Protein AF-A0A6F8SIY6-F1 (afdb_monomer_lite)

Structure (mmCIF, N/CA/C/O backbone):
data_AF-A0A6F8SIY6-F1
#
_entry.id   AF-A0A6F8SIY6-F1
#
loop_
_atom_site.group_PDB
_atom_site.id
_atom_site.type_symbol
_atom_site.label_atom_id
_atom_site.label_alt_id
_atom_site.label_comp_id
_atom_site.label_asym_id
_atom_site.label_entity_id
_atom_site.label_seq_id
_atom_site.pdbx_PDB_ins_code
_atom_site.Cartn_x
_atom_site.Cartn_y
_atom_site.Cartn_z
_atom_site.occupancy
_atom_site.B_iso_or_equiv
_atom_site.auth_seq_id
_atom_site.auth_comp_id
_atom_site.auth_asym_id
_atom_site.auth_atom_id
_atom_site.pdbx_PDB_model_num
ATOM 1 N N . MET A 1 1 ? -30.115 7.030 19.219 1.00 39.34 1 MET A N 1
ATOM 2 C CA . MET A 1 1 ? -29.476 8.357 19.318 1.00 39.34 1 MET A CA 1
ATOM 3 C C . MET A 1 1 ? -28.187 8.113 20.052 1.00 39.34 1 MET A C 1
ATOM 5 O O . MET A 1 1 ? -28.284 7.896 21.242 1.00 39.34 1 MET A O 1
ATOM 9 N N . GLU A 1 2 ? -27.051 8.127 19.375 1.00 36.66 2 GLU A N 1
ATOM 10 C CA . GLU A 1 2 ? -25.740 8.236 20.018 1.00 36.66 2 GLU A CA 1
ATOM 11 C C . GLU A 1 2 ? -24.827 8.832 18.958 1.00 36.66 2 GLU A C 1
ATOM 13 O O . GLU A 1 2 ? -24.700 8.319 17.849 1.00 36.66 2 GLU A O 1
ATOM 18 N N . LYS A 1 3 ? -24.423 10.069 19.230 1.00 41.12 3 LYS A N 1
ATOM 19 C CA . LYS A 1 3 ? -23.770 10.963 18.288 1.00 41.12 3 LYS A CA 1
ATOM 20 C C . LYS A 1 3 ? -22.303 10.962 18.679 1.00 41.12 3 LYS A C 1
ATOM 22 O O . LYS A 1 3 ? -21.963 11.460 19.749 1.00 41.12 3 LYS A O 1
ATOM 27 N N . GLU A 1 4 ? -21.509 10.369 17.801 1.00 46.22 4 GLU A N 1
ATOM 28 C CA . GLU A 1 4 ? -20.054 10.261 17.798 1.00 46.22 4 GLU A CA 1
ATOM 29 C C . GLU A 1 4 ? -19.346 11.393 18.566 1.00 46.22 4 GLU A C 1
ATOM 31 O O . GLU A 1 4 ? -19.353 12.552 18.146 1.00 46.22 4 GLU A O 1
ATOM 36 N N . ARG A 1 5 ? -18.646 11.043 19.651 1.00 58.50 5 ARG A N 1
ATOM 37 C CA . ARG A 1 5 ? -17.395 11.727 20.019 1.00 58.50 5 ARG A CA 1
ATOM 38 C C . ARG A 1 5 ? -16.213 10.898 19.528 1.00 58.50 5 ARG A C 1
ATOM 40 O O . ARG A 1 5 ? -15.385 10.428 20.300 1.00 58.50 5 ARG A O 1
ATOM 47 N N . ALA A 1 6 ? -16.181 10.698 18.218 1.00 59.44 6 ALA A N 1
ATOM 48 C CA . ALA A 1 6 ? -14.935 10.443 17.530 1.00 59.44 6 ALA A CA 1
ATOM 49 C C . ALA A 1 6 ? -14.218 11.791 17.392 1.00 59.44 6 ALA A C 1
ATOM 51 O O . ALA A 1 6 ? -14.772 12.730 16.813 1.00 59.44 6 ALA A O 1
ATOM 52 N N . GLU A 1 7 ? -13.026 11.915 17.968 1.00 62.59 7 GLU A N 1
ATOM 53 C CA . GLU A 1 7 ? -12.183 13.086 17.732 1.00 62.59 7 GLU A CA 1
ATOM 54 C C . GLU A 1 7 ? -11.345 12.806 16.480 1.00 62.59 7 GLU A C 1
ATOM 56 O O . GLU A 1 7 ? -10.768 11.729 16.339 1.00 62.59 7 GLU A O 1
ATOM 61 N N . GLY A 1 8 ? -11.413 13.745 15.529 1.00 66.12 8 GLY A N 1
ATOM 62 C CA . GLY A 1 8 ? -11.147 13.532 14.105 1.00 66.12 8 GLY A CA 1
ATOM 63 C C . GLY A 1 8 ? -9.809 12.886 13.731 1.00 66.12 8 GLY A C 1
ATOM 64 O O . GLY A 1 8 ? -8.865 12.822 14.510 1.00 66.12 8 GLY A O 1
ATOM 65 N N . LEU A 1 9 ? -9.740 12.438 12.477 1.00 78.75 9 LEU A N 1
ATOM 66 C CA . LEU A 1 9 ? -8.550 11.843 11.879 1.00 78.75 9 LEU A CA 1
ATOM 67 C C . LEU A 1 9 ? -7.413 12.871 11.794 1.00 78.75 9 LEU A C 1
ATOM 69 O O . LEU A 1 9 ? -7.561 13.911 11.149 1.00 78.75 9 LEU A O 1
ATOM 73 N N . ALA A 1 10 ? -6.263 12.555 12.383 1.00 77.62 10 ALA A N 1
ATOM 74 C CA . ALA A 1 10 ? -5.019 13.239 12.063 1.00 77.62 10 ALA A CA 1
ATOM 75 C C . ALA A 1 10 ? -4.233 12.372 11.082 1.00 77.62 10 ALA A C 1
ATOM 77 O O . ALA A 1 10 ? -4.036 11.182 11.316 1.00 77.62 10 ALA A O 1
ATOM 78 N N . ALA A 1 11 ? -3.780 12.958 9.977 1.00 77.88 11 ALA A N 1
ATOM 79 C CA . ALA A 1 11 ? -2.997 12.237 8.991 1.00 77.88 11 ALA A CA 1
ATOM 80 C C . ALA A 1 11 ? -1.855 13.081 8.448 1.00 77.88 11 ALA A C 1
ATOM 82 O O . ALA A 1 11 ? -1.947 14.306 8.346 1.00 77.88 11 ALA A O 1
ATOM 83 N N . ARG A 1 12 ? -0.770 12.402 8.090 1.00 78.94 12 ARG A N 1
ATOM 84 C CA . ARG A 1 12 ? 0.400 13.009 7.463 1.00 78.94 12 ARG A CA 1
ATOM 85 C C . ARG A 1 12 ? 0.991 12.052 6.440 1.00 78.94 12 ARG A C 1
ATOM 87 O O . ARG A 1 12 ? 1.033 10.844 6.669 1.00 78.94 12 ARG A O 1
ATOM 94 N N . ALA A 1 13 ? 1.465 12.605 5.334 1.00 72.75 13 ALA A N 1
ATOM 95 C CA . ALA A 1 13 ? 2.260 11.856 4.378 1.00 72.75 13 ALA A CA 1
ATOM 96 C C . ALA A 1 13 ? 3.651 11.590 4.981 1.00 72.75 13 ALA A C 1
ATOM 98 O O . ALA A 1 13 ? 4.325 12.529 5.410 1.00 72.75 13 ALA A O 1
ATOM 99 N N . GLU A 1 14 ? 4.064 10.328 5.035 1.00 60.59 14 GLU A N 1
ATOM 100 C CA . GLU A 1 14 ? 5.414 9.918 5.418 1.00 60.59 14 GLU A CA 1
ATOM 101 C C . GLU A 1 14 ? 6.302 9.747 4.186 1.00 60.59 14 GLU A C 1
ATOM 103 O O . GLU A 1 14 ? 5.838 9.451 3.085 1.00 60.59 14 GLU A O 1
ATOM 108 N N . GLU A 1 15 ? 7.593 10.004 4.377 1.00 50.91 15 GLU A N 1
ATOM 109 C CA . GLU A 1 15 ? 8.590 9.982 3.314 1.00 50.91 15 GLU A CA 1
ATOM 110 C C . GLU A 1 15 ? 8.727 8.570 2.733 1.00 50.91 15 GLU A C 1
ATOM 112 O O . GLU A 1 15 ? 8.803 7.582 3.468 1.00 50.91 15 GLU A O 1
ATOM 117 N N . ALA A 1 16 ? 8.755 8.473 1.404 1.00 50.81 16 ALA A N 1
ATOM 118 C CA . ALA A 1 16 ? 9.180 7.247 0.751 1.00 50.81 16 ALA A CA 1
ATOM 119 C C . ALA A 1 16 ? 10.640 6.986 1.120 1.00 50.81 16 ALA A C 1
ATOM 121 O O . ALA A 1 16 ? 11.436 7.918 1.191 1.00 50.81 16 ALA A O 1
ATOM 122 N N . VAL A 1 17 ? 11.011 5.726 1.323 1.00 45.50 17 VAL A N 1
ATOM 123 C CA . VAL A 1 17 ? 12.413 5.369 1.543 1.00 45.50 17 VAL A CA 1
ATOM 124 C C . VAL A 1 17 ? 13.233 5.804 0.321 1.00 45.50 17 VAL A C 1
ATOM 126 O O . VAL A 1 17 ? 13.118 5.213 -0.754 1.00 45.50 17 VAL A O 1
ATOM 129 N N . GLU A 1 18 ? 14.050 6.844 0.484 1.00 38.12 18 GLU A N 1
ATOM 130 C CA . GLU A 1 18 ? 14.904 7.375 -0.574 1.00 38.12 18 GLU A CA 1
ATOM 131 C C . GLU A 1 18 ? 16.139 6.464 -0.701 1.00 38.12 18 GLU A C 1
ATOM 133 O O . GLU A 1 18 ? 17.078 6.480 0.102 1.00 38.12 18 GLU A O 1
ATOM 138 N N . GLY A 1 19 ? 16.104 5.570 -1.691 1.00 33.09 19 GLY A N 1
ATOM 139 C CA . GLY A 1 19 ? 17.269 4.784 -2.085 1.00 33.09 19 GLY A CA 1
ATOM 140 C C . GLY A 1 19 ? 18.320 5.695 -2.716 1.00 33.09 19 GLY A C 1
ATOM 141 O O . GLY A 1 19 ? 17.991 6.615 -3.464 1.00 33.09 19 GLY A O 1
ATOM 142 N N . ALA A 1 20 ? 19.600 5.443 -2.442 1.00 31.28 20 ALA A N 1
ATOM 143 C CA . ALA A 1 20 ? 20.665 6.175 -3.115 1.00 31.28 20 ALA A CA 1
ATOM 144 C C . ALA A 1 20 ? 20.551 5.963 -4.636 1.00 31.28 20 ALA A C 1
ATOM 146 O O . ALA A 1 20 ? 20.550 4.829 -5.117 1.00 31.28 20 ALA A O 1
ATOM 147 N N . THR A 1 21 ? 20.467 7.056 -5.395 1.00 29.56 21 THR A N 1
ATOM 148 C CA . THR A 1 21 ? 20.439 7.041 -6.861 1.00 29.56 21 THR A CA 1
ATOM 149 C C . THR A 1 21 ? 21.711 6.414 -7.424 1.00 29.56 21 THR A C 1
ATOM 151 O O . THR A 1 21 ? 22.751 7.068 -7.497 1.00 29.56 21 THR A O 1
ATOM 154 N N . ALA A 1 22 ? 21.615 5.184 -7.922 1.00 29.50 22 ALA A N 1
ATOM 155 C CA . ALA A 1 22 ? 22.367 4.797 -9.103 1.00 29.50 22 ALA A CA 1
ATOM 156 C C . ALA A 1 22 ? 21.518 5.231 -10.300 1.00 29.50 22 ALA A C 1
ATOM 158 O O . ALA A 1 22 ? 20.476 4.638 -10.576 1.00 29.50 22 ALA A O 1
ATOM 159 N N . ARG A 1 23 ? 21.917 6.307 -10.991 1.00 26.83 23 ARG A N 1
ATOM 160 C CA . ARG A 1 23 ? 21.364 6.567 -12.325 1.00 26.83 23 ARG A CA 1
ATOM 161 C C . ARG A 1 23 ? 21.642 5.314 -13.150 1.00 26.83 23 ARG A C 1
ATOM 163 O O . ARG A 1 23 ? 22.778 4.842 -13.137 1.00 26.83 23 ARG A O 1
ATOM 170 N N . VAL A 1 24 ? 20.649 4.807 -13.878 1.00 32.88 24 VAL A N 1
ATOM 171 C CA . VAL A 1 24 ? 20.899 3.900 -15.005 1.00 32.88 24 VAL A CA 1
ATOM 172 C C . VAL A 1 24 ? 21.614 4.735 -16.073 1.00 32.88 24 VAL A C 1
ATOM 174 O O . VAL A 1 24 ? 21.025 5.228 -17.024 1.00 32.88 24 VAL A O 1
ATOM 177 N N . ALA A 1 25 ? 22.887 5.021 -15.827 1.00 28.42 25 ALA A N 1
ATOM 178 C CA . ALA A 1 25 ? 23.821 5.547 -16.793 1.00 28.42 25 ALA A CA 1
ATOM 179 C C . ALA A 1 25 ? 24.585 4.334 -17.307 1.00 28.42 25 ALA A C 1
ATOM 181 O O . ALA A 1 25 ? 25.105 3.539 -16.522 1.00 28.42 25 ALA A O 1
ATOM 182 N N . ALA A 1 26 ? 24.611 4.175 -18.625 1.00 30.27 26 ALA A N 1
ATOM 183 C CA . ALA A 1 26 ? 25.416 3.168 -19.285 1.00 30.27 26 ALA A CA 1
ATOM 184 C C . ALA A 1 26 ? 26.905 3.528 -19.136 1.00 30.27 26 ALA A C 1
ATOM 186 O O . ALA A 1 26 ? 27.521 4.044 -20.058 1.00 30.27 26 ALA A O 1
ATOM 187 N N . GLU A 1 27 ? 27.483 3.272 -17.967 1.00 28.09 27 GLU A N 1
ATOM 188 C CA . GLU A 1 27 ? 28.925 3.135 -17.788 1.00 28.09 27 GLU A CA 1
ATOM 189 C C . GLU A 1 27 ? 29.165 1.810 -17.067 1.00 28.09 27 GLU A C 1
ATOM 191 O O . GLU A 1 27 ? 28.888 1.647 -15.879 1.00 28.09 27 GLU A O 1
ATOM 196 N N . GLY A 1 28 ? 29.579 0.816 -17.856 1.00 29.67 28 GLY A N 1
ATOM 197 C CA . GLY A 1 28 ? 29.779 -0.554 -17.412 1.00 29.67 28 GLY A CA 1
ATOM 198 C C . GLY A 1 28 ? 30.864 -0.647 -16.344 1.00 29.67 28 GLY A C 1
ATOM 199 O O . GLY A 1 28 ? 32.011 -0.274 -16.576 1.00 29.67 28 GLY A O 1
ATOM 200 N N . GLY A 1 29 ? 30.499 -1.194 -15.185 1.00 29.97 29 GLY A N 1
ATOM 201 C CA . GLY A 1 29 ? 31.460 -1.840 -14.300 1.00 29.97 29 GLY A CA 1
ATOM 202 C C . GLY A 1 29 ? 31.929 -3.152 -14.929 1.00 29.97 29 GLY A C 1
ATOM 203 O O . GLY A 1 29 ? 31.124 -3.876 -15.521 1.00 29.97 29 GLY A O 1
ATOM 204 N N . ASP A 1 30 ? 33.227 -3.438 -14.813 1.00 38.97 30 ASP A N 1
ATOM 205 C CA . ASP A 1 30 ? 33.867 -4.656 -15.317 1.00 38.97 30 ASP A CA 1
ATOM 206 C C . ASP A 1 30 ? 33.101 -5.909 -14.856 1.00 38.97 30 ASP A C 1
ATOM 208 O O . ASP A 1 30 ? 33.195 -6.327 -13.701 1.00 38.97 30 ASP A O 1
ATOM 212 N N . GLY A 1 31 ? 32.321 -6.505 -15.764 1.00 37.00 31 GLY A N 1
ATOM 213 C CA . GLY A 1 31 ? 31.645 -7.783 -15.525 1.00 37.00 31 GLY A CA 1
ATOM 214 C C . GLY A 1 31 ? 30.295 -7.998 -16.212 1.00 37.00 31 GLY A C 1
ATOM 215 O O . GLY A 1 31 ? 29.885 -9.148 -16.330 1.00 37.00 31 GLY A O 1
ATOM 216 N N . ALA A 1 32 ? 29.614 -6.959 -16.704 1.00 35.50 32 ALA A N 1
ATOM 217 C CA . ALA A 1 32 ? 28.352 -7.126 -17.434 1.00 35.50 32 ALA A CA 1
ATOM 218 C C . ALA A 1 32 ? 28.581 -7.028 -18.950 1.00 35.50 32 ALA A C 1
ATOM 220 O O . ALA A 1 32 ? 29.102 -6.030 -19.447 1.00 35.50 32 ALA A O 1
ATOM 221 N N . ALA A 1 33 ? 28.199 -8.064 -19.697 1.00 34.84 33 ALA A N 1
ATOM 222 C CA . ALA A 1 33 ? 28.190 -8.023 -21.153 1.00 34.84 33 ALA A CA 1
ATOM 223 C C . ALA A 1 33 ? 27.136 -7.006 -21.626 1.00 34.84 33 ALA A C 1
ATOM 225 O O . ALA A 1 33 ? 25.942 -7.281 -21.603 1.00 34.84 33 ALA A O 1
ATOM 226 N N . VAL A 1 34 ? 27.584 -5.820 -22.038 1.00 45.41 34 VAL A N 1
ATOM 227 C CA . VAL A 1 34 ? 26.743 -4.782 -22.646 1.00 45.41 34 VAL A CA 1
ATOM 228 C C . VAL A 1 34 ? 26.911 -4.845 -24.163 1.00 45.41 34 VAL A C 1
ATOM 230 O O . VAL A 1 34 ? 27.962 -4.478 -24.682 1.00 45.41 34 VAL A O 1
ATOM 233 N N . VAL A 1 35 ? 25.882 -5.299 -24.881 1.00 42.97 35 VAL A N 1
ATOM 234 C CA . VAL A 1 35 ? 25.717 -5.172 -26.346 1.00 42.97 35 VAL A CA 1
ATOM 235 C C . VAL A 1 35 ? 24.198 -5.099 -26.597 1.00 42.97 35 VAL A C 1
ATOM 237 O O . VAL A 1 35 ? 23.480 -5.873 -25.980 1.00 42.97 35 VAL A O 1
ATOM 240 N N . SER A 1 36 ? 23.585 -4.227 -27.406 1.00 39.28 36 SER A N 1
ATOM 241 C CA . SER A 1 36 ? 23.998 -3.363 -28.525 1.00 39.28 36 SER A CA 1
ATOM 242 C C . SER A 1 36 ? 23.133 -2.091 -28.564 1.00 39.28 36 SER A C 1
ATOM 244 O O . SER A 1 36 ? 21.925 -2.199 -28.403 1.00 39.28 36 SER A O 1
ATOM 246 N N . ASP A 1 37 ? 23.728 -0.934 -28.871 1.00 45.59 37 ASP A N 1
ATOM 247 C CA . ASP A 1 37 ? 23.052 0.299 -29.330 1.00 45.59 37 ASP A CA 1
ATOM 248 C C . ASP A 1 37 ? 21.821 0.749 -28.490 1.00 45.59 37 ASP A C 1
ATOM 250 O O . ASP A 1 37 ? 20.677 0.498 -28.881 1.00 45.59 37 ASP A O 1
ATOM 254 N N . PRO A 1 38 ? 22.019 1.424 -27.334 1.00 52.28 38 PRO A N 1
ATOM 255 C CA . PRO A 1 38 ? 20.927 1.814 -26.432 1.00 52.28 38 PRO A CA 1
ATOM 256 C C . PRO A 1 38 ? 19.856 2.707 -27.081 1.00 52.28 38 PRO A C 1
ATOM 258 O O . PRO A 1 38 ? 18.739 2.761 -26.578 1.00 52.28 38 PRO A O 1
ATOM 261 N N . GLU A 1 39 ? 20.140 3.341 -28.226 1.00 58.16 39 GLU A N 1
ATOM 262 C CA . GLU A 1 39 ? 19.170 4.157 -28.973 1.00 58.16 39 GLU A CA 1
ATOM 263 C C . GLU A 1 39 ? 18.021 3.350 -29.621 1.00 58.16 39 GLU A C 1
ATOM 265 O O . GLU A 1 39 ? 17.117 3.945 -30.204 1.00 58.16 39 GLU A O 1
ATOM 270 N N . LYS A 1 40 ? 18.027 2.007 -29.551 1.00 74.81 40 LYS A N 1
ATOM 271 C CA . LYS A 1 40 ? 17.009 1.146 -30.197 1.00 74.81 40 LYS A CA 1
ATOM 272 C C . LYS A 1 40 ? 16.379 0.092 -29.290 1.00 74.81 40 LYS A C 1
ATOM 274 O O . LYS A 1 40 ? 15.636 -0.751 -29.786 1.00 74.81 40 LYS A O 1
ATOM 279 N N . CYS A 1 41 ? 16.695 0.081 -28.000 1.00 90.06 41 CYS A N 1
ATOM 280 C CA . CYS A 1 41 ? 16.110 -0.889 -27.078 1.00 90.06 41 CYS A CA 1
ATOM 281 C C . CYS A 1 41 ? 14.771 -0.386 -26.527 1.00 90.06 41 CYS A C 1
ATOM 283 O O . CYS A 1 41 ? 14.601 0.802 -26.271 1.00 90.06 41 CYS A O 1
ATOM 285 N N . ASN A 1 42 ? 13.817 -1.299 -26.363 1.00 94.00 42 ASN A N 1
ATOM 286 C CA . ASN A 1 42 ? 12.488 -0.997 -25.828 1.00 94.00 42 ASN A CA 1
ATOM 287 C C . ASN A 1 42 ? 12.149 -1.833 -24.586 1.00 94.00 42 ASN A C 1
ATOM 289 O O . ASN A 1 42 ? 11.142 -1.568 -23.934 1.00 94.00 42 ASN A O 1
ATOM 293 N N . THR A 1 43 ? 12.992 -2.812 -24.244 1.00 95.88 43 THR A N 1
ATOM 294 C CA . THR A 1 43 ? 12.771 -3.762 -23.155 1.00 95.88 43 THR A CA 1
ATOM 295 C C . THR A 1 43 ? 14.047 -3.949 -22.341 1.00 95.88 43 THR A C 1
ATOM 297 O O . THR A 1 43 ? 15.146 -4.047 -22.891 1.00 95.88 43 THR A O 1
ATOM 300 N N . VAL A 1 44 ? 13.894 -4.018 -21.018 1.00 96.50 44 VAL A N 1
ATOM 301 C CA . VAL A 1 44 ? 14.964 -4.334 -20.066 1.00 96.50 44 VAL A CA 1
ATOM 302 C C . VAL A 1 44 ? 14.580 -5.580 -19.285 1.00 96.50 44 VAL A C 1
ATOM 304 O O . VAL A 1 44 ? 13.494 -5.625 -18.712 1.00 96.50 44 VAL A O 1
ATOM 307 N N . THR A 1 45 ? 15.472 -6.568 -19.233 1.00 96.88 45 THR A N 1
ATOM 308 C CA . THR A 1 45 ? 15.322 -7.780 -18.413 1.00 96.88 45 THR A CA 1
ATOM 309 C C . THR A 1 45 ? 16.355 -7.788 -17.295 1.00 96.88 45 THR A C 1
ATOM 311 O O . THR A 1 45 ? 17.549 -7.658 -17.560 1.00 96.88 45 THR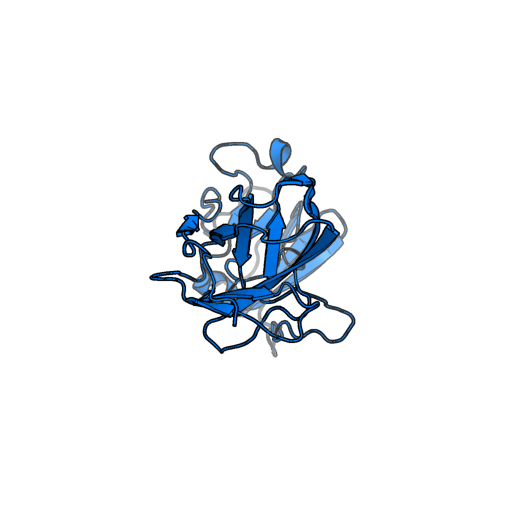 A O 1
ATOM 314 N N . PHE A 1 46 ? 15.910 -7.984 -16.057 1.00 97.38 46 PHE A N 1
ATOM 315 C CA . PHE A 1 46 ? 16.767 -8.170 -14.886 1.00 97.38 46 PHE A CA 1
ATOM 316 C C . PHE A 1 46 ? 16.806 -9.644 -14.504 1.00 97.38 46 PHE A C 1
ATOM 318 O O . PHE A 1 46 ? 15.751 -10.269 -14.406 1.00 97.38 46 PHE A O 1
ATOM 325 N N . VAL A 1 47 ? 18.003 -10.174 -14.251 1.00 97.12 47 VAL A N 1
ATOM 326 C CA . VAL A 1 47 ? 18.214 -11.572 -13.850 1.00 97.1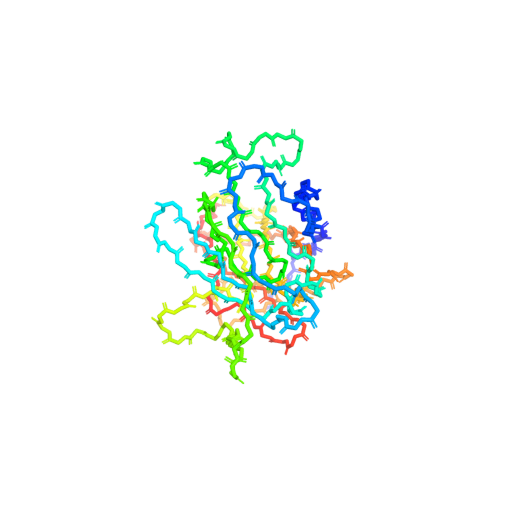2 47 VAL 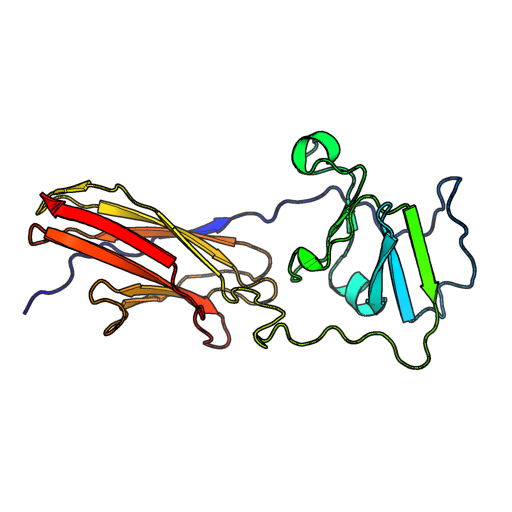A CA 1
ATOM 327 C C . VAL A 1 47 ? 18.834 -11.617 -12.457 1.00 97.12 47 VAL A C 1
ATOM 329 O O . VAL A 1 47 ? 19.953 -11.134 -12.246 1.00 97.12 47 VAL A O 1
ATOM 332 N N . GLY A 1 48 ? 18.101 -12.191 -11.506 1.00 96.56 48 GLY A N 1
ATOM 333 C CA . GLY A 1 48 ? 18.545 -12.429 -10.135 1.00 96.56 48 GLY A CA 1
ATOM 334 C C . GLY A 1 48 ? 19.481 -13.632 -10.022 1.00 96.56 48 GLY A C 1
ATOM 335 O O . GLY A 1 48 ? 19.483 -14.538 -10.857 1.00 96.56 48 GLY A O 1
ATOM 336 N N . ALA A 1 49 ? 20.282 -13.674 -8.957 1.00 95.50 49 ALA A N 1
ATOM 337 C CA . ALA A 1 49 ? 21.173 -14.801 -8.670 1.00 95.50 49 ALA A CA 1
ATOM 338 C C . ALA A 1 49 ? 20.431 -16.129 -8.414 1.00 95.50 49 ALA A C 1
ATOM 340 O O . ALA A 1 49 ? 21.037 -17.196 -8.515 1.00 95.50 49 ALA A O 1
ATOM 341 N N . ASP A 1 50 ? 19.143 -16.062 -8.081 1.00 93.62 50 ASP A N 1
ATOM 342 C CA . ASP A 1 50 ? 18.232 -17.197 -7.917 1.00 93.62 50 ASP A CA 1
ATOM 343 C C . ASP A 1 50 ? 17.625 -17.694 -9.243 1.00 93.62 50 ASP A C 1
ATOM 345 O O . ASP A 1 50 ? 16.889 -18.681 -9.251 1.00 93.62 50 ASP A O 1
ATOM 349 N N . GLY A 1 51 ? 17.954 -17.045 -10.365 1.00 93.12 51 GLY A N 1
ATOM 350 C CA . GLY A 1 51 ? 17.415 -17.349 -11.687 1.00 93.12 51 GLY A CA 1
ATOM 351 C C . GLY A 1 51 ? 16.069 -16.685 -11.981 1.00 93.12 51 GLY A C 1
ATOM 352 O O . GLY A 1 51 ? 15.506 -16.940 -13.043 1.00 93.12 51 GLY A O 1
ATOM 353 N N . MET A 1 52 ? 15.547 -15.840 -11.082 1.00 92.50 52 MET A N 1
ATOM 354 C CA . MET A 1 52 ? 14.368 -15.026 -11.367 1.00 92.50 52 MET A CA 1
ATOM 355 C C . MET A 1 52 ? 14.680 -14.047 -12.502 1.00 92.50 52 MET A C 1
ATOM 357 O O . MET A 1 52 ? 15.648 -13.291 -12.421 1.00 92.50 52 MET A O 1
ATOM 361 N N . GLU A 1 53 ? 13.840 -14.029 -13.535 1.00 95.12 53 GLU A N 1
ATOM 362 C CA . GLU A 1 53 ? 13.899 -13.030 -14.601 1.00 95.12 53 GLU A CA 1
ATOM 363 C C . GLU A 1 53 ? 12.646 -12.156 -14.567 1.00 95.12 53 GLU A C 1
ATOM 365 O O . GLU A 1 53 ? 11.527 -12.662 -14.475 1.00 95.12 53 GLU A O 1
ATOM 370 N N . GLN A 1 54 ? 12.828 -10.841 -14.671 1.00 95.75 54 GLN A N 1
ATOM 371 C CA . GLN A 1 54 ? 11.726 -9.892 -14.792 1.00 95.75 54 GLN A CA 1
ATOM 372 C C . GLN A 1 54 ? 12.027 -8.869 -15.884 1.00 95.75 54 GLN A C 1
ATOM 374 O O . GLN A 1 54 ? 13.063 -8.204 -15.855 1.00 95.75 54 GLN A O 1
ATOM 379 N N . SER A 1 55 ? 11.091 -8.727 -16.824 1.00 95.88 55 SER A N 1
ATOM 380 C CA . SER A 1 55 ? 11.192 -7.796 -17.952 1.00 95.88 55 SER A CA 1
ATOM 381 C C . SER A 1 55 ? 10.234 -6.614 -17.807 1.00 95.88 55 SER A C 1
ATOM 383 O O . SER A 1 55 ? 9.123 -6.785 -17.300 1.00 95.88 55 SER A O 1
ATOM 385 N N . PHE A 1 56 ? 10.643 -5.437 -18.285 1.00 96.31 56 PHE A N 1
ATOM 386 C CA . PHE A 1 56 ? 9.831 -4.214 -18.333 1.00 96.31 56 PHE A CA 1
ATOM 387 C C . PHE A 1 56 ? 10.085 -3.434 -19.627 1.00 96.31 56 PHE A C 1
ATOM 389 O O . PHE A 1 56 ? 11.191 -3.520 -20.170 1.00 96.31 56 PHE A O 1
ATOM 396 N N . PRO A 1 57 ? 9.125 -2.610 -20.088 1.00 95.56 57 PRO A N 1
ATOM 397 C CA . PRO A 1 57 ? 9.416 -1.586 -21.081 1.00 95.56 57 PRO A CA 1
ATOM 398 C C . PRO A 1 57 ? 10.464 -0.609 -20.544 1.00 95.56 57 PRO A C 1
ATOM 400 O O . PRO A 1 57 ? 10.389 -0.193 -19.385 1.00 95.56 57 PRO A O 1
ATOM 403 N N . LEU A 1 58 ? 11.420 -0.213 -21.384 1.00 93.31 58 LEU A N 1
ATOM 404 C CA . LEU A 1 58 ? 12.469 0.725 -20.983 1.00 93.31 58 LEU A CA 1
ATOM 405 C C . LEU A 1 58 ? 11.884 2.084 -20.572 1.00 93.31 58 LEU A C 1
ATOM 407 O O . LEU A 1 58 ? 12.194 2.574 -19.487 1.00 93.31 58 LEU A O 1
ATOM 411 N N . ASP A 1 59 ? 10.996 2.649 -21.392 1.00 92.00 59 ASP A N 1
ATOM 412 C CA . ASP A 1 59 ? 10.388 3.960 -21.127 1.00 92.00 59 ASP A CA 1
ATOM 413 C C . ASP A 1 59 ? 9.620 3.971 -19.801 1.00 92.00 59 ASP A C 1
ATOM 415 O O . ASP A 1 59 ? 9.755 4.901 -19.014 1.00 92.00 59 ASP A O 1
ATOM 419 N N . PHE A 1 60 ? 8.918 2.880 -19.485 1.00 92.38 60 PHE A N 1
ATOM 420 C CA . PHE A 1 60 ? 8.208 2.723 -18.216 1.00 92.38 60 PHE A CA 1
ATOM 421 C C . PHE A 1 60 ? 9.145 2.823 -16.999 1.00 92.38 60 PHE A C 1
ATOM 423 O O . PHE A 1 60 ? 8.805 3.457 -15.997 1.00 92.38 60 PHE A O 1
ATOM 430 N N . LEU A 1 61 ? 10.332 2.207 -17.069 1.00 92.69 61 LEU A N 1
ATOM 431 C CA . LEU A 1 61 ? 11.330 2.286 -15.997 1.00 92.69 61 LEU A CA 1
ATOM 432 C C . LEU A 1 61 ? 11.930 3.689 -15.882 1.00 92.69 61 LEU A C 1
ATOM 434 O O . LEU A 1 61 ? 12.136 4.173 -14.768 1.00 92.69 61 LEU A O 1
ATOM 438 N N . LEU A 1 62 ? 12.206 4.334 -17.019 1.00 89.50 62 LEU A N 1
ATOM 439 C CA . LEU A 1 62 ? 12.775 5.681 -17.066 1.00 89.50 62 LEU A CA 1
ATOM 440 C C . LEU A 1 62 ? 11.797 6.724 -16.515 1.00 89.50 62 LEU A C 1
ATOM 442 O O . LEU A 1 62 ? 12.180 7.519 -15.659 1.00 89.50 62 LEU A O 1
ATOM 446 N N . GLU A 1 63 ? 10.536 6.686 -16.948 1.00 90.06 63 GLU A N 1
ATOM 447 C CA . GLU A 1 63 ? 9.474 7.591 -16.493 1.00 90.06 63 GLU A CA 1
ATOM 448 C C . GLU A 1 63 ? 9.235 7.489 -14.986 1.00 90.06 63 GLU A C 1
ATOM 450 O O . GLU A 1 63 ? 9.024 8.500 -14.316 1.00 90.06 63 GLU A O 1
ATOM 455 N N . ARG A 1 64 ? 9.304 6.272 -14.436 1.00 87.88 64 ARG A N 1
ATOM 456 C CA . ARG A 1 64 ? 9.111 6.026 -13.001 1.00 87.88 64 ARG A CA 1
ATOM 457 C C . ARG A 1 64 ? 10.371 6.238 -12.170 1.00 87.88 64 ARG A C 1
ATOM 459 O O . ARG A 1 64 ? 10.286 6.168 -10.950 1.00 87.88 64 ARG A O 1
ATOM 466 N N . GLY A 1 65 ? 11.524 6.488 -12.790 1.00 89.69 65 GLY A N 1
ATOM 467 C CA . GLY A 1 65 ? 12.788 6.660 -12.075 1.00 89.69 65 GLY A CA 1
ATOM 468 C C . GLY A 1 65 ? 13.241 5.387 -11.358 1.00 89.69 65 GLY A C 1
ATOM 469 O O . GLY A 1 65 ? 13.684 5.450 -10.213 1.00 89.69 65 GLY A O 1
ATOM 470 N N . ALA A 1 66 ? 13.100 4.228 -12.007 1.00 91.50 66 ALA A N 1
ATOM 471 C CA . ALA A 1 66 ? 13.563 2.959 -11.458 1.00 91.50 66 ALA A CA 1
ATOM 472 C C . ALA A 1 66 ? 15.074 2.975 -11.169 1.00 91.50 66 ALA A C 1
ATOM 474 O O . ALA A 1 66 ? 15.866 3.529 -11.936 1.00 91.50 66 ALA A O 1
ATOM 475 N N . ILE A 1 67 ? 15.477 2.314 -10.084 1.00 90.06 67 ILE A N 1
ATOM 476 C CA . ILE A 1 67 ? 16.876 2.218 -9.655 1.00 90.06 67 ILE A CA 1
ATOM 477 C C . ILE A 1 67 ? 17.252 0.776 -9.327 1.00 90.06 67 ILE A C 1
ATOM 479 O O . ILE A 1 67 ? 16.427 -0.005 -8.862 1.00 90.06 67 ILE A O 1
ATOM 483 N N . VAL A 1 68 ? 18.528 0.437 -9.502 1.00 93.00 68 VAL A N 1
ATOM 484 C CA . VAL A 1 68 ? 19.125 -0.734 -8.849 1.00 93.00 68 VAL A CA 1
ATOM 485 C C . VAL A 1 68 ? 19.861 -0.231 -7.616 1.00 93.00 68 VAL A C 1
ATOM 487 O O . VAL A 1 68 ? 20.919 0.390 -7.718 1.00 93.00 68 VAL A O 1
ATOM 490 N N . ALA A 1 69 ? 19.265 -0.446 -6.449 1.00 88.19 69 ALA A N 1
ATOM 491 C CA . ALA A 1 69 ? 19.767 0.056 -5.182 1.00 88.19 69 ALA A CA 1
ATOM 492 C C . ALA A 1 69 ? 20.760 -0.930 -4.554 1.00 88.19 69 ALA A C 1
ATOM 494 O O . ALA A 1 69 ? 20.493 -2.127 -4.469 1.00 88.19 69 ALA A O 1
ATOM 495 N N . ASN A 1 70 ? 21.884 -0.412 -4.057 1.00 86.50 70 ASN A N 1
ATOM 496 C CA . ASN A 1 70 ? 22.802 -1.120 -3.153 1.00 86.50 70 ASN A CA 1
ATOM 497 C C . ASN A 1 70 ? 22.870 -0.472 -1.757 1.00 86.50 70 ASN A C 1
ATOM 499 O O . ASN A 1 70 ? 23.549 -0.972 -0.862 1.00 86.50 70 ASN A O 1
ATOM 503 N N . ARG A 1 71 ? 22.172 0.653 -1.570 1.00 85.69 71 ARG A N 1
ATOM 504 C CA . ARG A 1 71 ? 22.103 1.409 -0.323 1.00 85.69 71 ARG A CA 1
ATOM 505 C C . ARG A 1 71 ? 20.716 1.986 -0.112 1.00 85.69 71 ARG A C 1
ATOM 507 O O . ARG A 1 71 ? 20.058 2.400 -1.065 1.00 85.69 71 ARG A O 1
ATOM 514 N N . VAL A 1 72 ? 20.329 2.080 1.151 1.00 81.75 72 VAL A N 1
ATOM 515 C CA . VAL A 1 72 ? 19.049 2.621 1.601 1.00 81.75 72 VAL A CA 1
ATOM 516 C C . VAL A 1 72 ? 19.280 3.497 2.826 1.00 81.75 72 VAL A C 1
ATOM 518 O O . VAL A 1 72 ? 19.939 3.064 3.766 1.00 81.75 72 VAL A O 1
ATOM 521 N N . ASN A 1 73 ? 18.798 4.744 2.815 1.00 80.06 73 ASN A N 1
ATOM 522 C CA . ASN A 1 73 ? 18.984 5.692 3.927 1.00 80.06 73 ASN A CA 1
ATOM 523 C C . ASN A 1 73 ? 20.453 5.827 4.396 1.00 80.06 73 ASN A C 1
ATOM 525 O O . ASN A 1 73 ? 20.741 5.978 5.580 1.00 80.06 73 ASN A O 1
ATOM 529 N N . GLY A 1 74 ? 21.405 5.734 3.461 1.00 81.38 74 GLY A N 1
ATOM 530 C CA . GLY A 1 74 ? 22.846 5.782 3.741 1.00 81.38 74 GLY A CA 1
ATOM 531 C C . GLY A 1 74 ? 23.473 4.462 4.214 1.00 81.38 74 GLY A C 1
ATOM 532 O O . GLY A 1 74 ? 24.701 4.339 4.177 1.00 81.38 74 GLY A O 1
ATOM 533 N N . GLU A 1 75 ? 22.673 3.460 4.574 1.00 81.31 75 GLU A N 1
ATOM 534 C CA . GLU A 1 75 ? 23.123 2.123 4.970 1.00 81.31 75 GLU A CA 1
ATOM 535 C C . GLU A 1 75 ? 23.264 1.183 3.770 1.00 81.31 75 GLU A C 1
ATOM 537 O O . GLU A 1 75 ? 22.701 1.419 2.701 1.00 81.31 75 GLU A O 1
ATOM 542 N N . ASP A 1 76 ? 24.051 0.121 3.935 1.00 87.12 76 ASP A N 1
ATOM 543 C CA . ASP A 1 76 ? 24.178 -0.938 2.933 1.00 87.12 76 ASP A CA 1
ATOM 544 C C . ASP A 1 76 ? 22.873 -1.749 2.861 1.00 87.12 76 ASP A C 1
ATOM 546 O O . ASP A 1 76 ? 22.299 -2.112 3.889 1.00 87.12 76 ASP A O 1
ATOM 550 N N . ILE A 1 77 ? 22.381 -2.049 1.657 1.00 85.88 77 ILE A N 1
ATOM 551 C CA . ILE A 1 77 ? 21.132 -2.809 1.514 1.00 85.88 77 ILE A CA 1
ATOM 552 C C . ILE A 1 77 ? 21.266 -4.247 2.045 1.00 85.88 77 ILE A C 1
ATOM 554 O O . ILE A 1 77 ? 20.266 -4.847 2.442 1.00 85.88 77 ILE A O 1
ATOM 558 N N . MET A 1 78 ? 22.488 -4.780 2.154 1.00 88.06 78 MET A N 1
ATOM 559 C CA . MET A 1 78 ? 22.755 -6.096 2.732 1.00 88.06 78 MET A CA 1
ATOM 560 C C . MET A 1 78 ? 22.321 -6.183 4.196 1.00 88.06 78 MET A C 1
ATOM 562 O O . MET A 1 78 ? 21.767 -7.203 4.606 1.00 88.06 78 MET A O 1
ATOM 566 N N . SER A 1 79 ? 22.523 -5.130 4.995 1.00 84.88 79 SER A N 1
ATOM 567 C CA . SER A 1 79 ? 22.113 -5.138 6.406 1.00 84.88 79 SER A CA 1
ATOM 568 C C . SER A 1 79 ? 20.606 -4.990 6.597 1.00 84.88 79 SER A C 1
ATOM 570 O O . SER A 1 79 ? 20.095 -5.380 7.644 1.00 84.88 79 SER A O 1
ATOM 572 N N . VAL A 1 80 ? 19.898 -4.452 5.599 1.00 80.31 80 VAL A N 1
ATOM 573 C CA . VAL A 1 80 ? 18.466 -4.127 5.692 1.00 80.31 80 VAL A CA 1
ATOM 574 C C . VAL A 1 80 ? 17.591 -5.185 5.018 1.00 80.31 80 VAL A C 1
ATOM 576 O O . VAL A 1 80 ? 16.640 -5.675 5.619 1.00 80.31 80 VAL A O 1
ATOM 579 N N . MET A 1 81 ? 17.918 -5.559 3.780 1.00 82.62 81 MET A N 1
ATOM 580 C CA . MET A 1 81 ? 17.129 -6.480 2.949 1.00 82.62 81 MET A CA 1
ATOM 581 C C . MET A 1 81 ? 17.777 -7.859 2.780 1.00 82.62 81 MET A C 1
ATOM 583 O O . MET A 1 81 ? 17.149 -8.766 2.230 1.00 82.62 81 MET A O 1
ATOM 587 N N . GLY A 1 82 ? 19.031 -8.027 3.213 1.00 89.25 82 GLY A N 1
ATOM 588 C CA . GLY A 1 82 ? 19.768 -9.280 3.050 1.00 89.25 82 GLY A CA 1
ATOM 589 C C . GLY A 1 82 ? 20.174 -9.588 1.606 1.00 89.25 82 GLY A C 1
ATOM 590 O O . GLY A 1 82 ? 20.360 -10.757 1.283 1.00 89.25 82 GLY A O 1
ATOM 591 N N . ALA A 1 83 ? 20.276 -8.567 0.750 1.00 89.06 83 ALA A N 1
ATOM 592 C CA . ALA A 1 83 ? 20.654 -8.683 -0.658 1.00 89.06 83 ALA A CA 1
ATOM 593 C C . ALA A 1 83 ? 21.858 -7.784 -0.970 1.00 89.06 83 ALA A C 1
ATOM 595 O O . ALA A 1 83 ? 22.106 -6.799 -0.285 1.00 89.06 83 ALA A O 1
ATOM 596 N N . THR A 1 84 ? 22.594 -8.099 -2.027 1.00 90.88 84 THR A N 1
ATOM 597 C CA . THR A 1 84 ? 23.731 -7.298 -2.513 1.00 90.88 84 THR A CA 1
ATOM 598 C C . THR A 1 84 ? 23.291 -6.088 -3.335 1.00 90.88 84 THR A C 1
ATOM 600 O O . THR A 1 84 ? 23.958 -5.054 -3.344 1.00 90.88 84 THR A O 1
ATOM 603 N N . ASN A 1 85 ? 22.168 -6.218 -4.038 1.00 91.12 85 ASN A N 1
ATOM 604 C CA . ASN A 1 85 ? 21.474 -5.148 -4.740 1.00 91.12 85 ASN A CA 1
ATOM 605 C C . ASN A 1 85 ? 20.004 -5.547 -4.967 1.00 91.12 85 ASN A C 1
ATOM 607 O O . ASN A 1 85 ? 19.647 -6.723 -4.832 1.00 91.12 85 ASN A O 1
ATOM 611 N N . GLN A 1 86 ? 19.148 -4.582 -5.298 1.00 93.31 86 GLN A N 1
ATOM 612 C CA . GLN A 1 86 ? 17.746 -4.840 -5.618 1.00 93.31 86 GLN A CA 1
ATOM 613 C C . GLN A 1 86 ? 17.183 -3.796 -6.589 1.00 93.31 86 GLN A C 1
ATOM 615 O O . GLN A 1 86 ? 17.449 -2.604 -6.442 1.00 93.31 86 GLN A O 1
ATOM 620 N N . LEU A 1 87 ? 16.374 -4.231 -7.557 1.00 94.56 87 LEU A N 1
ATOM 621 C CA . LEU A 1 87 ? 15.604 -3.347 -8.435 1.00 94.56 87 LEU A CA 1
ATOM 622 C C . LEU A 1 87 ? 14.450 -2.722 -7.658 1.00 94.56 87 LEU A C 1
ATOM 624 O O . LEU A 1 87 ? 13.607 -3.459 -7.166 1.00 94.56 87 LEU A O 1
ATOM 628 N N . TRP A 1 88 ? 14.351 -1.400 -7.610 1.00 91.38 88 TRP A N 1
ATOM 629 C CA . TRP A 1 88 ? 13.204 -0.677 -7.063 1.00 91.38 88 TRP A CA 1
ATOM 630 C C . TRP A 1 88 ? 12.551 0.156 -8.165 1.00 91.38 88 TRP A C 1
ATOM 632 O O . TRP A 1 88 ? 13.213 0.955 -8.827 1.00 91.38 88 TRP A O 1
ATOM 642 N N . VAL A 1 89 ? 11.242 -0.023 -8.352 1.00 91.06 89 VAL A N 1
ATOM 643 C CA . VAL A 1 89 ? 10.448 0.697 -9.357 1.00 91.06 89 VAL A CA 1
ATOM 644 C C . VAL A 1 89 ? 9.310 1.441 -8.653 1.00 91.06 89 VAL A C 1
ATOM 646 O O . VAL A 1 89 ? 8.377 0.796 -8.168 1.00 91.06 89 VAL A O 1
ATOM 649 N N . PRO A 1 90 ? 9.355 2.781 -8.567 1.00 87.38 90 PRO A N 1
ATOM 650 C CA . PRO A 1 90 ? 8.304 3.561 -7.924 1.00 87.38 90 PRO A CA 1
ATOM 651 C C . PRO A 1 90 ? 6.898 3.266 -8.463 1.00 87.38 90 PRO A C 1
ATOM 653 O O . PRO A 1 90 ? 6.670 3.102 -9.665 1.00 87.38 90 PRO A O 1
ATOM 656 N N . GLY A 1 91 ? 5.940 3.177 -7.540 1.00 85.31 91 GLY A N 1
ATOM 657 C CA . GLY A 1 91 ? 4.545 2.865 -7.842 1.00 85.31 91 GLY A CA 1
ATOM 658 C C . GLY A 1 91 ? 4.288 1.426 -8.305 1.00 85.31 91 GLY A C 1
ATOM 659 O O . GLY A 1 91 ? 3.211 1.159 -8.834 1.00 85.31 91 GLY A O 1
ATOM 660 N N . LEU A 1 92 ? 5.242 0.506 -8.119 1.00 86.31 92 LEU A N 1
ATOM 661 C CA . LEU A 1 92 ? 5.035 -0.932 -8.292 1.00 86.31 92 LEU A CA 1
ATOM 662 C C . LEU A 1 92 ? 5.114 -1.692 -6.959 1.00 86.31 92 LEU A C 1
ATOM 664 O O . LEU A 1 92 ? 5.862 -1.298 -6.062 1.00 86.31 92 LEU A O 1
ATOM 668 N N . PRO A 1 93 ? 4.386 -2.816 -6.825 1.00 85.06 93 PRO A N 1
ATOM 669 C CA . PRO A 1 93 ? 4.537 -3.704 -5.683 1.00 85.06 93 PRO A CA 1
ATOM 670 C C . PRO A 1 93 ? 5.873 -4.458 -5.725 1.00 85.06 93 PRO A C 1
ATOM 672 O O . PRO A 1 93 ? 6.356 -4.860 -6.785 1.00 85.06 93 PRO A O 1
ATOM 675 N N . ALA A 1 94 ? 6.428 -4.738 -4.543 1.00 85.56 94 ALA A N 1
ATOM 676 C CA . ALA A 1 94 ? 7.763 -5.319 -4.380 1.00 85.56 94 ALA A CA 1
ATOM 677 C C . ALA A 1 94 ? 7.951 -6.722 -4.992 1.00 85.56 94 ALA A C 1
ATOM 679 O O . ALA A 1 94 ? 9.082 -7.174 -5.132 1.00 85.56 94 ALA A O 1
ATOM 680 N N . LYS A 1 95 ? 6.881 -7.416 -5.404 1.00 85.44 95 LYS A N 1
ATOM 681 C CA . LYS A 1 95 ? 6.985 -8.699 -6.127 1.00 85.44 95 LYS A CA 1
ATOM 682 C C . LYS A 1 95 ? 7.771 -8.592 -7.442 1.00 85.44 95 LYS A C 1
ATOM 684 O O . LYS A 1 95 ? 8.342 -9.577 -7.889 1.00 85.44 95 LYS A O 1
ATOM 689 N N . TYR A 1 96 ? 7.827 -7.396 -8.027 1.00 89.19 96 TYR A N 1
ATOM 690 C CA . TYR A 1 96 ? 8.589 -7.091 -9.240 1.00 89.19 96 TYR A CA 1
ATOM 691 C C . TYR A 1 96 ? 10.069 -6.780 -8.977 1.00 89.19 96 TYR A C 1
ATOM 693 O O . TYR A 1 96 ? 10.849 -6.617 -9.914 1.00 89.19 96 TYR A O 1
ATOM 701 N N . PHE A 1 97 ? 10.459 -6.626 -7.712 1.00 91.12 97 PHE A N 1
ATOM 702 C CA . PHE A 1 97 ? 11.758 -6.084 -7.331 1.00 91.12 97 PHE A CA 1
ATOM 703 C C . PHE A 1 97 ? 12.787 -7.205 -7.235 1.00 91.12 97 PHE A C 1
ATOM 705 O O . PHE A 1 97 ? 13.019 -7.760 -6.157 1.00 91.12 97 PHE A O 1
ATOM 712 N N . VAL A 1 98 ? 13.398 -7.527 -8.379 1.00 94.69 98 VAL A N 1
ATOM 713 C CA . VAL A 1 98 ? 14.455 -8.542 -8.492 1.00 94.69 98 VAL A CA 1
ATOM 714 C C . VAL A 1 98 ? 15.593 -8.225 -7.522 1.00 94.69 98 VAL A C 1
ATOM 716 O O . VAL A 1 98 ? 16.084 -7.096 -7.473 1.00 94.69 98 VAL A O 1
ATOM 719 N N . ARG A 1 99 ? 16.004 -9.227 -6.741 1.00 94.44 99 ARG A N 1
ATOM 720 C CA . ARG A 1 99 ? 17.109 -9.145 -5.775 1.00 94.44 99 ARG A CA 1
ATOM 721 C C . ARG A 1 99 ? 18.354 -9.826 -6.322 1.00 94.44 99 ARG A C 1
ATOM 723 O O . ARG A 1 99 ? 18.255 -10.727 -7.150 1.00 94.44 99 ARG A O 1
ATOM 730 N N . ASP A 1 100 ? 19.514 -9.403 -5.823 1.00 95.50 100 ASP A N 1
ATOM 731 C CA . ASP A 1 100 ? 20.817 -9.971 -6.179 1.00 95.50 100 ASP A CA 1
ATOM 732 C C . ASP A 1 100 ? 21.011 -10.061 -7.696 1.00 95.50 100 ASP A C 1
ATOM 734 O O . ASP A 1 100 ? 21.376 -11.107 -8.235 1.00 95.50 100 ASP A O 1
ATOM 738 N N . ILE A 1 101 ? 20.730 -8.960 -8.393 1.00 96.00 101 ILE A N 1
ATOM 739 C CA . ILE A 1 101 ? 20.802 -8.872 -9.848 1.00 96.00 101 ILE A CA 1
ATOM 740 C C . ILE A 1 101 ? 22.244 -9.124 -10.277 1.00 96.00 101 ILE A C 1
ATOM 742 O O . ILE A 1 101 ? 23.183 -8.479 -9.798 1.00 96.00 101 ILE A O 1
ATOM 746 N N . ARG A 1 102 ? 22.406 -10.091 -11.180 1.00 95.75 102 ARG A N 1
ATOM 747 C CA . ARG A 1 102 ? 23.688 -10.504 -11.769 1.00 95.75 102 ARG A CA 1
ATOM 748 C C . ARG A 1 102 ? 23.808 -10.091 -13.230 1.00 95.75 102 ARG A C 1
ATOM 750 O O . ARG A 1 102 ? 24.924 -9.974 -13.725 1.00 95.75 102 ARG A O 1
ATOM 757 N N . GLU A 1 103 ? 22.685 -9.871 -13.906 1.00 95.44 103 GLU A N 1
ATOM 758 C CA . GLU A 1 103 ? 22.646 -9.511 -15.319 1.00 95.44 103 GLU A CA 1
ATOM 759 C C . GLU A 1 103 ? 21.487 -8.549 -15.601 1.00 95.44 103 GLU A C 1
ATOM 761 O O . GLU A 1 103 ? 20.396 -8.686 -15.042 1.00 95.44 103 GLU A O 1
ATOM 766 N N . ILE A 1 104 ? 21.735 -7.579 -16.484 1.00 95.94 104 ILE A N 1
ATOM 767 C CA . ILE A 1 104 ? 20.725 -6.673 -17.033 1.00 95.94 104 ILE A CA 1
ATOM 768 C C . ILE A 1 104 ? 20.856 -6.735 -18.553 1.00 95.94 104 ILE A C 1
ATOM 770 O O . ILE A 1 104 ? 21.915 -6.415 -19.093 1.00 95.94 104 ILE A O 1
ATOM 774 N N . ARG A 1 105 ? 19.791 -7.153 -19.238 1.00 94.75 105 ARG A N 1
ATOM 775 C CA . ARG A 1 105 ? 19.749 -7.274 -20.700 1.00 94.75 105 ARG A CA 1
ATOM 776 C C . ARG A 1 105 ? 18.878 -6.172 -21.280 1.00 94.75 105 ARG A C 1
ATOM 778 O O . ARG A 1 105 ? 17.756 -5.977 -20.823 1.00 94.75 105 ARG A O 1
ATOM 785 N N . PHE A 1 106 ? 19.378 -5.503 -22.311 1.00 94.12 106 PHE A N 1
ATOM 786 C CA . PHE A 1 106 ? 18.618 -4.537 -23.100 1.00 94.12 106 PHE A CA 1
ATOM 787 C C . PHE A 1 106 ? 18.307 -5.159 -24.456 1.00 94.12 106 PHE A C 1
ATOM 789 O O . PHE A 1 106 ? 19.224 -5.532 -25.189 1.00 94.12 106 PHE A O 1
ATOM 796 N N . THR A 1 107 ? 17.024 -5.288 -24.782 1.00 94.19 107 THR A N 1
ATOM 797 C CA . THR A 1 107 ? 16.565 -5.907 -26.029 1.00 94.19 107 THR A CA 1
ATOM 798 C C . THR A 1 107 ? 15.582 -5.004 -26.768 1.00 94.19 107 THR A C 1
ATOM 800 O O . THR A 1 107 ? 15.051 -4.024 -26.233 1.00 94.19 107 THR A O 1
ATOM 803 N N . ASN A 1 108 ? 15.393 -5.305 -28.051 1.00 94.50 108 ASN A N 1
ATOM 804 C CA . ASN A 1 108 ? 14.380 -4.681 -28.889 1.00 94.50 108 ASN A CA 1
ATOM 805 C C . ASN A 1 108 ? 13.362 -5.754 -29.276 1.00 94.50 108 ASN A C 1
ATOM 807 O O . ASN A 1 108 ? 13.563 -6.485 -30.246 1.00 94.50 108 ASN A O 1
ATOM 811 N N . GLU A 1 109 ? 12.315 -5.875 -28.470 1.00 93.69 109 GLU A N 1
ATOM 812 C CA . GLU A 1 109 ? 11.248 -6.849 -28.672 1.00 93.69 109 GLU A CA 1
ATOM 813 C C . GLU A 1 109 ? 10.238 -6.324 -29.695 1.00 93.69 109 GLU A C 1
ATOM 815 O O . GLU A 1 109 ? 9.916 -5.136 -29.708 1.00 93.69 109 GLU A O 1
ATOM 820 N N . GLU A 1 110 ? 9.686 -7.200 -30.537 1.00 93.50 110 GLU A N 1
ATOM 821 C CA . GLU A 1 110 ? 8.591 -6.821 -31.447 1.00 93.50 110 GLU A CA 1
ATOM 822 C C . GLU A 1 110 ? 7.360 -6.339 -30.663 1.00 93.50 110 GLU A C 1
ATOM 824 O O . GLU A 1 110 ? 6.673 -5.402 -31.071 1.00 93.50 110 GLU A O 1
ATOM 829 N N . VAL A 1 111 ? 7.121 -6.955 -29.502 1.00 93.06 111 VAL A N 1
ATOM 830 C CA . VAL A 1 111 ? 6.077 -6.581 -28.550 1.00 93.06 111 VAL A CA 1
ATOM 831 C C . VAL A 1 111 ? 6.719 -6.466 -27.163 1.00 93.06 111 VAL A C 1
ATOM 833 O O . VAL A 1 111 ? 7.030 -7.496 -26.563 1.00 93.06 111 VAL A O 1
ATOM 836 N N . PRO A 1 112 ? 6.928 -5.242 -26.642 1.00 92.00 112 PRO A N 1
ATOM 837 C CA . PRO A 1 112 ? 7.425 -5.045 -25.284 1.00 92.00 112 PRO A CA 1
ATOM 838 C C . PRO A 1 112 ? 6.512 -5.692 -24.230 1.00 92.00 112 PRO A C 1
ATOM 840 O O . PRO A 1 112 ? 5.299 -5.800 -24.445 1.00 92.00 112 PRO A O 1
ATOM 843 N N . PRO A 1 113 ? 7.055 -6.085 -23.064 1.00 92.81 113 PRO A N 1
ATOM 844 C CA . PRO A 1 113 ? 6.259 -6.664 -21.989 1.00 92.81 113 PRO A CA 1
ATOM 845 C C . PRO A 1 113 ? 5.224 -5.660 -21.473 1.00 92.81 113 PRO A C 1
ATOM 847 O O . PRO A 1 113 ? 5.526 -4.494 -21.239 1.00 92.81 113 PRO A O 1
ATOM 850 N N . VAL A 1 114 ? 3.996 -6.119 -21.247 1.00 88.00 114 VAL A N 1
ATOM 851 C CA . VAL A 1 114 ? 2.928 -5.283 -20.688 1.00 88.00 114 VAL A CA 1
ATOM 852 C C . VAL A 1 114 ? 2.851 -5.517 -19.187 1.00 88.00 114 VAL A C 1
ATOM 854 O O . VAL A 1 114 ? 2.650 -6.645 -18.740 1.00 88.00 114 VAL A O 1
ATOM 857 N N . ILE A 1 115 ? 2.974 -4.445 -18.404 1.00 84.69 115 ILE A N 1
ATOM 858 C CA . ILE A 1 115 ? 2.707 -4.496 -16.966 1.00 84.69 115 ILE A CA 1
ATOM 859 C C . ILE A 1 115 ? 1.195 -4.392 -16.779 1.00 84.69 115 ILE A C 1
ATOM 861 O O . ILE A 1 115 ? 0.597 -3.348 -17.040 1.00 84.69 115 ILE A O 1
ATOM 865 N N . GLY A 1 116 ? 0.574 -5.514 -16.413 1.00 74.81 116 GLY A N 1
ATOM 866 C CA . GLY A 1 116 ? -0.874 -5.605 -16.257 1.00 74.81 116 GLY A CA 1
ATOM 867 C C . GLY A 1 116 ? -1.409 -4.698 -15.143 1.00 74.81 116 GLY A C 1
ATOM 868 O O . GLY A 1 116 ? -0.667 -4.346 -14.220 1.00 74.81 116 GLY A O 1
ATOM 869 N N . PRO A 1 117 ? -2.703 -4.329 -15.193 1.00 66.31 117 PRO A N 1
ATOM 870 C CA . PRO A 1 117 ? -3.348 -3.687 -14.060 1.00 66.31 117 PRO A CA 1
ATOM 871 C C . PRO A 1 117 ? -3.338 -4.692 -12.903 1.00 66.31 117 PRO A C 1
ATOM 873 O O . PRO A 1 117 ? -3.694 -5.851 -13.102 1.00 66.31 117 PRO A O 1
ATOM 876 N N . PHE A 1 118 ? -2.891 -4.276 -11.718 1.00 67.94 118 PHE A N 1
ATOM 877 C CA . PHE A 1 118 ? -2.740 -5.122 -10.521 1.00 67.94 118 PHE A CA 1
ATOM 878 C C . PHE A 1 118 ? -4.101 -5.496 -9.913 1.00 67.94 118 PHE A C 1
ATOM 880 O O . PHE A 1 118 ? -4.394 -5.171 -8.765 1.00 67.94 118 PHE A O 1
ATOM 887 N N . VAL A 1 119 ? -4.955 -6.105 -10.729 1.00 65.00 119 VAL A N 1
ATOM 888 C CA . VAL A 1 119 ? -6.285 -6.581 -10.377 1.00 65.00 119 VAL A CA 1
ATOM 889 C C . VAL A 1 119 ? -6.124 -7.889 -9.622 1.00 65.00 119 VAL A C 1
ATOM 891 O O . VAL A 1 119 ? -5.355 -8.755 -10.031 1.00 65.00 119 VAL A O 1
ATOM 894 N N . ASP A 1 120 ? -6.867 -8.027 -8.530 1.00 65.50 120 ASP A N 1
ATOM 895 C CA . ASP A 1 120 ? -6.979 -9.296 -7.828 1.00 65.50 120 ASP A CA 1
ATOM 896 C C . ASP A 1 120 ? -7.694 -10.325 -8.720 1.00 65.50 120 ASP A C 1
ATOM 898 O O . ASP A 1 120 ? -8.906 -10.260 -8.932 1.00 65.50 120 ASP A O 1
ATOM 902 N N . ASP A 1 121 ? -6.925 -11.257 -9.276 1.00 63.47 121 ASP A N 1
ATOM 903 C CA . ASP A 1 121 ? -7.398 -12.388 -10.074 1.00 63.47 121 ASP A CA 1
ATOM 904 C C . ASP A 1 121 ? -7.412 -13.707 -9.274 1.00 63.47 121 ASP A C 1
ATOM 906 O O . ASP A 1 121 ? -7.575 -14.787 -9.845 1.00 63.47 121 ASP A O 1
ATOM 910 N N . GLY A 1 122 ? -7.233 -13.634 -7.947 1.00 63.00 122 GLY A N 1
ATOM 911 C CA . GLY A 1 122 ? -7.116 -14.793 -7.061 1.00 63.00 122 GLY A CA 1
ATOM 912 C C . GLY A 1 122 ? -5.745 -15.482 -7.082 1.00 63.00 122 GLY A C 1
ATOM 913 O O . GLY A 1 122 ? -5.531 -16.428 -6.319 1.00 63.00 122 GLY A O 1
ATOM 914 N N . HIS A 1 123 ?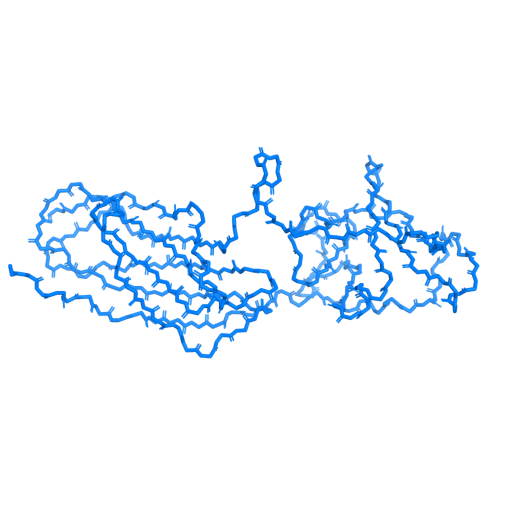 -4.809 -15.014 -7.910 1.00 59.53 123 HIS A N 1
ATOM 915 C CA . HIS A 1 123 ? -3.436 -15.514 -7.992 1.00 59.53 123 HIS A CA 1
ATOM 916 C C . HIS A 1 123 ? -2.403 -14.440 -7.649 1.00 59.53 123 HIS A C 1
ATOM 918 O O . HIS A 1 123 ? -1.351 -14.764 -7.098 1.00 59.53 123 HIS A O 1
ATOM 924 N N . ASP A 1 124 ? -2.723 -13.177 -7.924 1.00 63.00 124 ASP A N 1
ATOM 925 C CA . ASP A 1 124 ? -1.809 -12.047 -7.811 1.00 63.00 124 ASP A CA 1
ATOM 926 C C . ASP A 1 124 ? -2.298 -10.978 -6.815 1.00 63.00 124 ASP A C 1
ATOM 928 O O . ASP A 1 124 ? -2.239 -9.766 -7.062 1.00 63.00 124 ASP A O 1
ATOM 932 N N . TYR A 1 125 ? -2.785 -11.449 -5.657 1.00 64.50 125 TYR A N 1
ATOM 933 C CA . TYR A 1 125 ? -3.378 -10.613 -4.612 1.00 64.50 125 TYR A CA 1
ATOM 934 C C . TYR A 1 125 ? -2.411 -9.515 -4.159 1.00 64.50 125 TYR A C 1
ATOM 936 O O . TYR A 1 125 ? -1.452 -9.738 -3.415 1.00 64.50 125 TYR A O 1
ATOM 944 N N . THR A 1 126 ? -2.697 -8.293 -4.590 1.00 68.75 126 THR A N 1
ATOM 945 C CA . THR A 1 126 ? -2.028 -7.087 -4.122 1.00 68.75 126 THR A CA 1
ATOM 946 C C . THR A 1 126 ? -3.100 -6.294 -3.386 1.00 68.75 126 THR A C 1
ATOM 948 O O . THR A 1 126 ? -4.039 -5.827 -4.017 1.00 68.75 126 THR A O 1
ATOM 951 N N . ASN A 1 127 ? -3.014 -6.190 -2.053 1.00 75.25 127 ASN A N 1
ATOM 952 C CA . ASN A 1 127 ? -4.007 -5.466 -1.247 1.00 75.25 127 ASN A CA 1
ATOM 953 C C . ASN A 1 127 ? -3.997 -3.977 -1.636 1.00 75.25 127 ASN A C 1
ATOM 955 O O . ASN A 1 127 ? -3.174 -3.227 -1.116 1.00 75.25 127 ASN A O 1
ATOM 959 N N . ARG A 1 128 ? -4.830 -3.570 -2.598 1.00 85.75 128 ARG A N 1
ATOM 960 C CA . ARG A 1 128 ? -4.814 -2.243 -3.225 1.00 85.75 128 ARG A CA 1
ATOM 961 C C . ARG A 1 128 ? -6.210 -1.609 -3.184 1.00 85.75 128 ARG A C 1
ATOM 963 O O . ARG A 1 128 ? -7.125 -2.204 -3.744 1.00 85.75 128 ARG A O 1
ATOM 970 N N . PRO A 1 129 ? -6.387 -0.437 -2.553 1.00 92.00 129 PRO A N 1
ATOM 971 C CA . PRO A 1 129 ? -5.434 0.220 -1.658 1.00 92.00 129 PRO A CA 1
ATOM 972 C C . PRO A 1 129 ? -5.202 -0.590 -0.367 1.00 92.00 129 PRO A C 1
ATOM 974 O O . PRO A 1 129 ? -6.106 -1.255 0.141 1.00 92.00 129 PRO A O 1
ATOM 977 N N . ASN A 1 130 ? -3.992 -0.524 0.192 1.00 90.75 130 ASN A N 1
ATOM 978 C CA . ASN A 1 130 ? -3.632 -1.185 1.448 1.00 90.75 130 ASN A CA 1
ATOM 979 C C . ASN A 1 130 ? -3.926 -0.276 2.646 1.00 90.75 130 ASN A C 1
ATOM 981 O O . ASN A 1 130 ? -3.823 0.953 2.556 1.00 90.75 130 ASN A O 1
ATOM 985 N N . VAL A 1 131 ? -4.228 -0.887 3.787 1.00 94.44 131 VAL A N 1
ATOM 986 C CA . VAL A 1 131 ? -4.265 -0.233 5.088 1.00 94.44 131 VAL A CA 1
ATOM 987 C C . VAL A 1 131 ? -3.821 -1.202 6.186 1.00 94.44 131 VAL A C 1
ATOM 989 O O . VAL A 1 131 ? -4.088 -2.402 6.129 1.00 94.44 131 VAL A O 1
ATOM 992 N N . ALA A 1 132 ? -3.195 -0.666 7.225 1.00 94.19 132 ALA A N 1
ATOM 993 C CA . ALA A 1 132 ? -2.964 -1.347 8.489 1.00 94.19 132 ALA A CA 1
ATOM 994 C C . ALA A 1 132 ? -3.533 -0.509 9.630 1.00 94.19 132 ALA A C 1
ATOM 996 O O . ALA A 1 132 ? -3.512 0.715 9.551 1.00 94.19 132 ALA A O 1
ATOM 997 N N . ALA A 1 133 ? -3.989 -1.167 10.693 1.00 94.00 133 ALA A N 1
ATOM 998 C CA . ALA A 1 133 ? -4.498 -0.534 11.903 1.00 94.00 133 ALA A CA 1
ATOM 999 C C . ALA A 1 133 ? -3.924 -1.233 13.139 1.00 94.00 133 ALA A C 1
ATOM 1001 O O . ALA A 1 133 ? -3.747 -2.452 13.144 1.00 94.00 133 ALA A O 1
ATOM 1002 N N . LYS A 1 134 ? -3.654 -0.461 14.188 1.00 94.25 134 LYS A N 1
ATOM 1003 C CA . LYS A 1 134 ? -3.261 -0.936 15.515 1.00 94.25 134 LYS A CA 1
ATOM 1004 C C . LYS A 1 134 ? -3.887 -0.055 16.592 1.00 94.25 134 LYS A C 1
ATOM 1006 O O . LYS A 1 134 ? -4.054 1.147 16.394 1.00 94.25 134 LYS A O 1
ATOM 1011 N N . ALA A 1 135 ? -4.168 -0.654 17.738 1.00 95.88 135 ALA A N 1
ATOM 1012 C CA . ALA A 1 135 ? -4.526 0.029 18.974 1.00 95.88 135 ALA A CA 1
ATOM 1013 C C . ALA A 1 135 ? -4.158 -0.863 20.168 1.00 95.88 135 ALA A C 1
ATOM 1015 O O . ALA A 1 135 ? -3.665 -1.982 19.995 1.00 95.88 135 ALA A O 1
ATOM 1016 N N . GLU A 1 136 ? -4.429 -0.387 21.379 1.00 96.62 136 GLU A N 1
ATOM 1017 C CA . GLU A 1 136 ? -4.406 -1.231 22.572 1.00 96.62 136 GLU A CA 1
ATOM 1018 C C . GLU A 1 136 ? -5.462 -2.347 22.485 1.00 96.62 136 GLU A C 1
ATOM 1020 O O . GLU A 1 136 ? -6.498 -2.211 21.828 1.00 96.62 136 GLU A O 1
ATOM 1025 N N . TYR A 1 137 ? -5.204 -3.475 23.150 1.00 97.69 137 TYR A N 1
ATOM 1026 C CA . TYR A 1 137 ? -6.134 -4.615 23.186 1.00 97.69 137 TYR A CA 1
ATOM 1027 C C . TYR A 1 137 ? -7.200 -4.496 24.281 1.00 97.69 137 TYR A C 1
ATOM 1029 O O . TYR A 1 137 ? -8.137 -5.295 24.307 1.00 97.69 137 TYR A O 1
ATOM 1037 N N . VAL A 1 138 ? -7.058 -3.520 25.183 1.00 97.81 138 VAL A N 1
ATOM 1038 C CA . VAL A 1 138 ? -7.999 -3.260 26.275 1.00 97.81 138 VAL A CA 1
ATOM 1039 C C . VAL A 1 138 ? -8.272 -1.761 26.376 1.00 97.81 138 VAL A C 1
ATOM 1041 O O . VAL A 1 138 ? -7.348 -0.972 26.554 1.00 97.81 138 VAL A O 1
ATOM 1044 N N . GLY A 1 139 ? -9.543 -1.387 26.284 1.00 96.38 139 GLY A N 1
ATOM 1045 C CA . GLY A 1 139 ? -10.071 -0.049 26.529 1.00 96.38 139 GLY A CA 1
ATOM 1046 C C . GLY A 1 139 ? -10.861 0.050 27.827 1.00 96.38 139 GLY A C 1
ATOM 1047 O O . GLY A 1 139 ? -11.080 -0.944 28.522 1.00 96.38 139 GLY A O 1
ATOM 1048 N N . ARG A 1 140 ? -11.330 1.259 28.140 1.00 97.75 140 ARG A N 1
ATOM 1049 C CA . ARG A 1 140 ? -12.206 1.539 29.285 1.00 97.75 140 ARG A CA 1
ATOM 1050 C C . ARG A 1 140 ? -13.356 2.432 28.861 1.00 97.75 140 ARG A C 1
ATOM 1052 O O . ARG A 1 140 ? -13.137 3.395 28.130 1.00 97.75 140 ARG A O 1
ATOM 1059 N N . VAL A 1 141 ? -14.562 2.135 29.340 1.00 97.12 141 VAL A N 1
ATOM 1060 C CA . VAL A 1 141 ? -15.741 2.972 29.071 1.00 97.12 141 VAL A CA 1
ATOM 1061 C C . VAL A 1 141 ? -15.471 4.423 29.476 1.00 97.12 141 VAL A C 1
ATOM 1063 O O . VAL A 1 141 ? -15.067 4.701 30.605 1.00 97.12 141 VAL A O 1
ATOM 1066 N N . GLY A 1 142 ? -15.724 5.353 28.554 1.00 96.06 142 GLY A N 1
ATOM 1067 C CA . GLY A 1 142 ? -15.541 6.789 28.768 1.00 96.06 142 GLY A CA 1
ATOM 1068 C C . GLY A 1 142 ? -14.099 7.298 28.657 1.00 96.06 142 GLY A C 1
ATOM 1069 O O . GLY A 1 142 ? -13.894 8.505 28.787 1.00 96.06 142 GLY A O 1
ATOM 1070 N N . GLU A 1 143 ? -13.114 6.434 28.389 1.00 95.62 143 GLU A N 1
ATOM 1071 C CA . GLU A 1 143 ? -11.721 6.831 28.146 1.00 95.62 143 GLU A CA 1
ATOM 1072 C C . GLU A 1 143 ? -11.374 6.734 26.648 1.00 95.62 143 GLU A C 1
ATOM 1074 O O . GLU A 1 143 ? -11.624 5.693 26.036 1.00 95.62 143 GLU A O 1
ATOM 1079 N N . PRO A 1 144 ? -10.791 7.780 26.029 1.00 94.44 144 PRO A N 1
ATOM 1080 C CA . PRO A 1 144 ? -10.407 7.730 24.621 1.00 94.44 144 PRO A CA 1
ATOM 1081 C C . PRO A 1 144 ? -9.383 6.629 24.329 1.00 94.44 144 PRO A C 1
ATOM 1083 O O . PRO A 1 144 ? -8.343 6.539 24.981 1.00 94.44 144 PRO A O 1
ATOM 1086 N N . MET A 1 145 ? -9.653 5.837 23.294 1.00 94.12 145 MET A N 1
ATOM 1087 C CA . MET A 1 145 ? -8.717 4.884 22.706 1.00 94.12 145 MET A CA 1
ATOM 1088 C C . MET A 1 145 ? -8.171 5.436 21.393 1.00 94.12 145 MET A C 1
ATOM 1090 O O . MET A 1 145 ? -8.941 5.829 20.513 1.00 94.12 145 MET A O 1
ATOM 1094 N N . GLU A 1 146 ? -6.848 5.430 21.243 1.00 94.44 146 GLU A N 1
ATOM 1095 C CA . GLU A 1 146 ? -6.189 5.815 19.997 1.00 94.44 146 GLU A CA 1
ATOM 1096 C C . GLU A 1 146 ? -5.961 4.593 19.102 1.00 94.44 146 GLU A C 1
ATOM 1098 O O . GLU A 1 146 ? -5.323 3.610 19.484 1.00 94.44 146 GLU A O 1
ATOM 1103 N N . PHE A 1 147 ? -6.457 4.696 17.877 1.00 94.88 147 PHE A N 1
ATOM 1104 C CA . PHE A 1 147 ? -6.131 3.830 16.761 1.00 94.88 147 PHE A CA 1
ATOM 1105 C C . PHE A 1 147 ? -5.126 4.553 15.879 1.00 94.88 147 PHE A C 1
ATOM 1107 O O . PHE A 1 147 ? -5.250 5.749 15.627 1.00 94.88 147 PHE A O 1
ATOM 1114 N N . SER A 1 148 ? -4.139 3.831 15.372 1.00 94.56 148 SER A N 1
ATOM 1115 C CA . SER A 1 148 ? -3.169 4.371 14.425 1.00 94.56 148 SER A CA 1
ATOM 1116 C C . SER A 1 148 ? -2.849 3.359 13.345 1.00 94.56 148 SER A C 1
ATOM 1118 O O . SER A 1 148 ? -3.096 2.162 13.497 1.00 94.56 148 SER A O 1
ATOM 1120 N N . GLY A 1 149 ? -2.283 3.825 12.244 1.00 94.12 149 GLY A N 1
ATOM 1121 C CA . GLY A 1 149 ? -1.999 2.947 11.130 1.00 94.12 149 GLY A CA 1
ATOM 1122 C C . GLY A 1 149 ? -1.342 3.645 9.961 1.00 94.12 149 GLY A C 1
ATOM 1123 O O . GLY A 1 149 ? -0.939 4.804 10.049 1.00 94.12 149 GLY A O 1
ATOM 1124 N N . TRP A 1 150 ? -1.235 2.906 8.863 1.00 94.75 150 TRP A N 1
ATOM 1125 C CA . TRP A 1 150 ? -0.743 3.428 7.596 1.00 94.75 150 TRP A CA 1
ATOM 1126 C C . TRP A 1 150 ? -1.628 2.972 6.437 1.00 94.75 150 TRP A C 1
ATOM 1128 O O . TRP A 1 150 ? -2.350 1.985 6.564 1.00 94.75 150 TRP A O 1
ATOM 1138 N N . ALA A 1 151 ? -1.590 3.697 5.322 1.00 93.94 151 ALA A N 1
ATOM 1139 C CA . ALA A 1 151 ? -2.286 3.363 4.084 1.00 93.94 151 ALA A CA 1
ATOM 1140 C C . ALA A 1 151 ? -1.448 3.741 2.854 1.00 93.94 151 ALA A C 1
ATOM 1142 O O . ALA A 1 151 ? -0.736 4.748 2.871 1.00 93.94 151 ALA A O 1
ATOM 1143 N N . HIS A 1 152 ? -1.538 2.945 1.783 1.00 91.81 152 HIS A N 1
ATOM 1144 C CA . HIS A 1 152 ? -0.825 3.191 0.522 1.00 91.81 152 HIS A CA 1
ATOM 1145 C C . HIS A 1 152 ? -1.468 2.446 -0.650 1.00 91.81 152 HIS A C 1
ATOM 1147 O O . HIS A 1 152 ? -2.034 1.372 -0.459 1.00 91.81 152 HIS A O 1
ATOM 1153 N N . ASP A 1 153 ? -1.362 2.990 -1.861 1.00 91.06 153 ASP A N 1
ATOM 1154 C CA . ASP A 1 153 ? -1.844 2.343 -3.089 1.00 91.06 153 ASP A CA 1
ATOM 1155 C C . ASP A 1 153 ? -0.847 2.468 -4.244 1.00 91.06 153 ASP A C 1
ATOM 1157 O O . ASP A 1 153 ? -1.229 2.651 -5.396 1.00 91.06 153 ASP A O 1
ATOM 1161 N N . PHE A 1 154 ? 0.446 2.365 -3.934 1.00 87.69 154 PHE A N 1
ATOM 1162 C CA . PHE A 1 154 ? 1.539 2.345 -4.908 1.00 87.69 154 PHE A CA 1
ATOM 1163 C C . PHE A 1 154 ? 1.576 3.565 -5.838 1.00 87.69 154 PHE A C 1
ATOM 1165 O O . PHE A 1 154 ? 2.307 4.507 -5.561 1.00 87.69 154 PHE A O 1
ATOM 1172 N N . ASP A 1 155 ? 0.847 3.530 -6.949 1.00 87.19 155 ASP A N 1
ATOM 1173 C CA . ASP A 1 155 ? 0.767 4.585 -7.958 1.00 87.19 155 ASP A CA 1
ATOM 1174 C C . ASP A 1 155 ? -0.504 5.444 -7.883 1.00 87.19 155 ASP A C 1
ATOM 1176 O O . ASP A 1 155 ? -0.654 6.354 -8.695 1.00 87.19 155 ASP A O 1
ATOM 1180 N N . LYS A 1 156 ? -1.375 5.218 -6.893 1.00 91.31 156 LYS A N 1
ATOM 1181 C CA . LYS A 1 156 ? -2.546 6.064 -6.625 1.00 91.31 156 LYS A CA 1
ATOM 1182 C C . LYS A 1 156 ? -2.484 6.702 -5.243 1.00 91.31 156 LYS A C 1
ATOM 1184 O O . LYS A 1 156 ? -1.967 6.127 -4.282 1.00 91.31 156 LYS A O 1
ATOM 1189 N N . ARG A 1 157 ? -3.048 7.903 -5.128 1.00 94.06 157 ARG A N 1
ATOM 1190 C CA . ARG A 1 157 ? -3.168 8.612 -3.847 1.00 94.06 157 ARG A CA 1
ATOM 1191 C C . ARG A 1 157 ? -4.250 7.989 -2.974 1.00 94.06 157 ARG A C 1
ATOM 1193 O O . ARG A 1 157 ? -5.325 7.670 -3.470 1.00 94.06 157 ARG A O 1
ATOM 1200 N N . ILE A 1 158 ? -4.009 7.911 -1.664 1.00 95.50 158 ILE A N 1
ATOM 1201 C CA . ILE A 1 158 ? -5.058 7.624 -0.674 1.00 95.50 158 ILE A CA 1
ATOM 1202 C C . ILE A 1 158 ? -5.741 8.933 -0.287 1.00 95.50 158 ILE A C 1
ATOM 1204 O O . ILE A 1 158 ? -5.076 9.856 0.181 1.00 95.50 158 ILE A O 1
ATOM 1208 N N . ILE A 1 159 ? -7.060 9.008 -0.450 1.00 96.00 159 ILE A N 1
ATOM 1209 C CA . ILE A 1 159 ? -7.852 10.225 -0.205 1.00 96.00 159 ILE A CA 1
ATOM 1210 C C . ILE A 1 159 ? -8.735 10.134 1.040 1.00 96.00 159 ILE A C 1
ATOM 1212 O O . ILE A 1 159 ? -9.249 11.151 1.489 1.00 96.00 159 ILE A O 1
ATOM 1216 N N . ALA A 1 160 ? -8.935 8.940 1.599 1.00 96.69 160 ALA A N 1
ATOM 1217 C CA . ALA A 1 160 ? -9.656 8.771 2.855 1.00 96.69 160 ALA A CA 1
ATOM 1218 C C . ALA A 1 160 ? -9.278 7.487 3.585 1.00 96.69 160 ALA A C 1
ATOM 1220 O O . ALA A 1 160 ? -8.779 6.525 2.992 1.00 96.69 160 ALA A O 1
ATOM 1221 N N . VAL A 1 161 ? -9.599 7.479 4.876 1.00 97.12 161 VAL A N 1
ATOM 1222 C CA . VAL A 1 161 ? -9.658 6.280 5.712 1.00 97.12 161 VAL A CA 1
ATOM 1223 C C . VAL A 1 161 ? -11.075 6.157 6.259 1.00 97.12 161 VAL A C 1
ATOM 1225 O O . VAL A 1 161 ? -11.680 7.143 6.684 1.00 97.12 161 VAL A O 1
ATOM 1228 N N . GLU A 1 162 ? -11.622 4.950 6.220 1.00 96.81 162 GLU A N 1
ATOM 1229 C CA . GLU A 1 162 ? -12.972 4.653 6.681 1.00 96.81 162 GLU A CA 1
ATOM 1230 C C . GLU A 1 162 ? -12.928 3.622 7.806 1.00 96.81 162 GLU A C 1
ATOM 1232 O O . GLU A 1 162 ? -12.183 2.641 7.734 1.00 96.81 162 GLU A O 1
ATOM 1237 N N . PHE A 1 163 ? -13.748 3.843 8.830 1.00 95.50 163 PHE A N 1
ATOM 1238 C CA . PHE A 1 163 ? -13.788 3.043 10.053 1.00 95.50 163 PHE A CA 1
ATOM 1239 C C . PHE A 1 163 ? -15.169 2.429 10.248 1.00 95.50 163 PHE A C 1
ATOM 1241 O O . PHE A 1 163 ? -16.182 3.059 9.947 1.00 95.50 163 PHE A O 1
ATOM 1248 N N . SER A 1 164 ? -15.211 1.216 10.788 1.00 94.75 164 SER A N 1
ATOM 1249 C CA . SER A 1 164 ? -16.446 0.521 11.140 1.00 94.75 164 SER A CA 1
ATOM 1250 C C . SER A 1 164 ? -16.285 -0.232 12.458 1.00 94.75 164 SER A C 1
ATOM 1252 O O . SER A 1 164 ? -15.280 -0.908 12.683 1.00 94.75 164 SER A O 1
ATOM 1254 N N . LEU A 1 165 ? -17.304 -0.134 13.313 1.00 90.38 165 LEU A N 1
ATOM 1255 C CA . LEU A 1 165 ? -17.413 -0.839 14.598 1.00 90.38 165 LEU A CA 1
ATOM 1256 C C . LEU A 1 165 ? -18.568 -1.853 14.626 1.00 90.38 165 LEU A C 1
ATOM 1258 O O . LEU A 1 165 ? -18.804 -2.501 15.642 1.00 90.38 165 LEU A O 1
ATOM 1262 N N . ASP A 1 166 ? -19.276 -2.013 13.510 1.00 89.50 166 ASP A N 1
ATOM 1263 C CA . ASP A 1 166 ? -20.434 -2.895 13.342 1.00 89.50 166 ASP A CA 1
ATOM 1264 C C . ASP A 1 166 ? -20.163 -3.976 12.289 1.00 89.50 166 ASP A C 1
ATOM 1266 O O . ASP A 1 166 ? -21.014 -4.346 11.484 1.00 89.50 166 ASP A O 1
ATOM 1270 N N . ASN A 1 167 ? -18.932 -4.494 12.292 1.00 89.06 167 ASN A N 1
ATOM 1271 C CA . ASN A 1 167 ? -18.491 -5.555 11.389 1.00 89.06 167 ASN A CA 1
ATOM 1272 C C . ASN A 1 167 ? -18.561 -5.178 9.888 1.00 89.06 167 ASN A C 1
ATOM 1274 O O . ASN A 1 167 ? -18.482 -6.056 9.025 1.00 89.06 167 ASN A O 1
ATOM 1278 N N . GLY A 1 168 ? -18.582 -3.886 9.558 1.00 92.38 168 GLY A N 1
ATOM 1279 C CA . GLY A 1 168 ? -18.567 -3.371 8.188 1.00 92.38 168 GLY A CA 1
ATOM 1280 C C 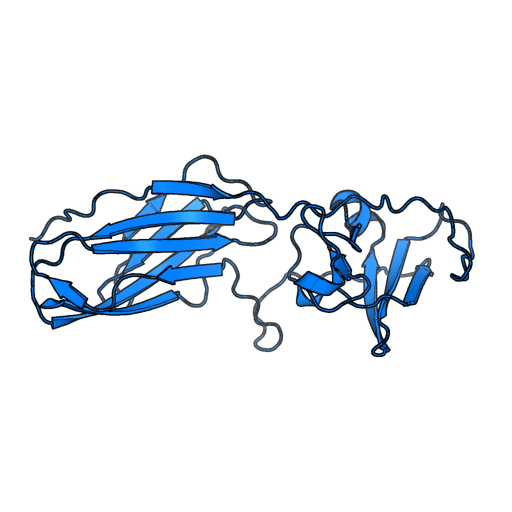. GLY A 1 168 ? -19.948 -3.084 7.603 1.00 92.38 168 GLY A C 1
ATOM 1281 O O . GLY A 1 168 ? -20.025 -2.883 6.390 1.00 92.38 168 GLY A O 1
ATOM 1282 N N . GLU A 1 169 ? -21.011 -3.080 8.416 1.00 92.69 169 GLU A N 1
ATOM 1283 C CA . GLU A 1 169 ? -22.353 -2.677 7.974 1.00 92.69 169 GLU A CA 1
ATOM 1284 C C . GLU A 1 169 ? -22.399 -1.179 7.651 1.00 92.69 169 GLU A C 1
ATOM 1286 O O . GLU A 1 169 ? -22.911 -0.793 6.597 1.00 92.69 169 GLU A O 1
ATOM 1291 N N . HIS A 1 170 ? -21.794 -0.345 8.502 1.00 93.12 170 HIS A N 1
ATOM 1292 C CA . HIS A 1 170 ? -21.653 1.090 8.281 1.00 93.12 170 HIS A CA 1
ATOM 1293 C C . HIS A 1 170 ? -20.187 1.510 8.379 1.00 93.12 170 HIS A C 1
ATOM 1295 O O . HIS A 1 170 ? -19.413 0.998 9.188 1.00 93.12 170 HIS A O 1
ATOM 1301 N N . TRP A 1 171 ? -19.813 2.470 7.534 1.00 95.06 171 TRP A N 1
ATOM 1302 C CA . TRP A 1 171 ? -18.461 3.009 7.447 1.00 95.06 171 TRP A CA 1
ATOM 1303 C C . TRP A 1 171 ? -18.505 4.521 7.633 1.00 95.06 171 TRP A C 1
ATOM 1305 O O . TRP A 1 171 ? -19.140 5.224 6.844 1.00 95.06 171 TRP A O 1
ATOM 1315 N N . THR A 1 172 ? -17.813 5.023 8.653 1.00 93.69 172 THR A N 1
ATOM 1316 C CA . THR A 1 172 ? -17.602 6.461 8.829 1.00 93.69 172 THR A CA 1
ATOM 1317 C C . THR A 1 172 ? -16.344 6.859 8.073 1.00 93.69 172 THR A C 1
ATOM 1319 O O . THR A 1 172 ? -15.251 6.357 8.346 1.00 93.69 172 THR A O 1
ATOM 1322 N N . ARG A 1 173 ? -16.510 7.753 7.097 1.00 94.44 173 ARG A N 1
ATOM 1323 C CA . ARG A 1 173 ? -15.438 8.243 6.232 1.00 94.44 173 ARG A CA 1
ATOM 1324 C C . ARG A 1 173 ? -14.762 9.475 6.816 1.00 94.44 173 ARG A C 1
ATOM 1326 O O . ARG A 1 173 ? -15.435 10.425 7.209 1.00 94.44 173 ARG A O 1
ATOM 1333 N N . TYR A 1 174 ? -13.435 9.485 6.758 1.00 93.12 174 TYR A N 1
ATOM 1334 C CA . TYR A 1 174 ? -12.608 10.638 7.084 1.00 93.12 174 TYR A CA 1
ATOM 1335 C C . TYR A 1 174 ? -11.705 10.961 5.896 1.00 93.12 174 TYR A C 1
ATOM 1337 O O . TYR A 1 174 ? -10.808 10.185 5.555 1.00 93.12 174 TYR A O 1
ATOM 1345 N N . ASP A 1 175 ? -11.968 12.099 5.254 1.00 92.81 175 ASP A N 1
ATOM 1346 C CA . ASP A 1 175 ? -11.158 12.574 4.137 1.00 92.81 175 ASP A CA 1
ATOM 1347 C C . ASP A 1 175 ? -9.775 13.017 4.622 1.00 92.81 175 ASP A C 1
ATOM 1349 O O . ASP A 1 175 ? -9.611 13.648 5.671 1.00 92.81 175 ASP A O 1
ATOM 1353 N N . LEU A 1 176 ? -8.773 12.672 3.828 1.00 89.38 176 LEU A N 1
ATOM 1354 C CA . LEU A 1 176 ? -7.398 13.098 4.002 1.00 89.38 176 LEU A CA 1
ATOM 1355 C C . LEU A 1 176 ? -7.177 14.397 3.221 1.00 89.38 176 LEU A C 1
ATOM 1357 O O . LEU A 1 176 ? -7.820 14.640 2.202 1.00 89.38 176 LEU A O 1
ATOM 1361 N N . GLY A 1 177 ? -6.267 15.238 3.716 1.00 82.38 177 GLY A N 1
ATOM 1362 C CA . GLY A 1 177 ? -5.856 16.461 3.026 1.00 82.38 177 GLY A CA 1
ATOM 1363 C C . GLY A 1 177 ? -4.937 16.178 1.835 1.00 82.38 177 GLY A C 1
ATOM 1364 O O . GLY A 1 177 ? -5.120 15.221 1.087 1.00 82.38 177 GLY A O 1
ATOM 1365 N N . ASP A 1 178 ? -3.906 17.004 1.675 1.00 84.94 178 ASP A N 1
ATOM 1366 C CA . ASP A 1 178 ? -2.972 16.901 0.553 1.00 84.94 178 ASP A CA 1
ATOM 1367 C C . ASP A 1 178 ? -2.045 15.677 0.694 1.00 84.94 178 ASP A C 1
ATOM 1369 O O . ASP A 1 178 ? -0.978 15.737 1.308 1.00 84.94 178 ASP A O 1
ATOM 1373 N N . THR A 1 179 ? -2.466 14.545 0.126 1.00 90.12 179 THR A N 1
ATOM 1374 C CA . THR A 1 179 ? -1.665 13.320 -0.012 1.00 90.12 179 THR A CA 1
ATOM 1375 C C . THR A 1 179 ? -1.091 13.193 -1.423 1.00 90.12 179 THR A C 1
ATOM 1377 O O . THR A 1 179 ? -1.527 13.856 -2.369 1.00 90.12 179 THR A O 1
ATOM 1380 N N . THR A 1 180 ? -0.094 12.324 -1.578 1.00 89.31 180 THR A N 1
ATOM 1381 C CA . THR A 1 180 ? 0.554 12.012 -2.856 1.00 89.31 180 THR A CA 1
ATOM 1382 C C . THR A 1 180 ? 0.755 10.499 -2.987 1.00 89.31 180 THR A C 1
ATOM 1384 O O . THR A 1 180 ? 0.683 9.779 -1.994 1.00 89.31 180 THR A O 1
ATOM 1387 N N . ALA A 1 181 ? 0.939 9.994 -4.210 1.00 87.69 181 ALA A N 1
ATOM 1388 C CA . ALA A 1 181 ? 1.030 8.550 -4.462 1.00 87.69 181 ALA A CA 1
ATOM 1389 C C . ALA A 1 181 ? 2.402 7.983 -4.061 1.00 87.69 181 ALA A C 1
ATOM 1391 O O . ALA A 1 181 ? 2.521 6.834 -3.642 1.00 87.69 181 ALA A O 1
ATOM 1392 N N . ASP A 1 182 ? 3.443 8.815 -4.132 1.00 82.12 182 ASP A N 1
ATOM 1393 C CA . ASP A 1 182 ? 4.809 8.469 -3.745 1.00 82.12 182 ASP A CA 1
ATOM 1394 C C . ASP A 1 182 ? 4.962 8.259 -2.234 1.00 82.12 182 ASP A C 1
ATOM 1396 O O . ASP A 1 182 ? 5.907 7.601 -1.815 1.00 82.12 182 ASP A O 1
ATOM 1400 N N . ARG A 1 183 ? 4.036 8.763 -1.412 1.00 82.81 183 ARG A N 1
ATOM 1401 C CA . ARG A 1 183 ? 4.146 8.752 0.050 1.00 82.81 183 ARG A CA 1
ATOM 1402 C C . ARG A 1 183 ? 3.102 7.869 0.700 1.00 82.81 183 ARG A C 1
ATOM 1404 O O . ARG A 1 183 ? 1.950 7.800 0.276 1.00 82.81 183 ARG A O 1
ATOM 1411 N N . TRP A 1 184 ? 3.499 7.222 1.786 1.00 87.62 184 TRP A N 1
ATOM 1412 C CA . TRP A 1 184 ? 2.548 6.514 2.633 1.00 87.62 184 TRP A CA 1
ATOM 1413 C C . TRP A 1 184 ? 1.767 7.524 3.456 1.00 87.62 184 TRP A C 1
ATOM 1415 O O . TRP A 1 184 ? 2.294 8.562 3.847 1.00 87.62 184 TRP A O 1
ATOM 1425 N N . VAL A 1 185 ? 0.513 7.220 3.757 1.00 91.19 185 VAL A N 1
ATOM 1426 C CA . VAL A 1 185 ? -0.258 8.007 4.716 1.00 91.19 185 VAL A CA 1
ATOM 1427 C C . VAL A 1 185 ? -0.148 7.332 6.066 1.00 91.19 185 VAL A C 1
ATOM 1429 O O . VAL A 1 185 ? -0.576 6.192 6.201 1.00 91.19 185 VAL A O 1
ATOM 1432 N N . SER A 1 186 ? 0.376 8.037 7.063 1.00 91.44 186 SER A N 1
ATOM 1433 C CA . SER A 1 186 ? 0.228 7.667 8.470 1.00 91.44 186 SER A CA 1
ATOM 1434 C C . SER A 1 186 ? -1.001 8.371 9.032 1.00 91.44 186 SER A C 1
ATOM 1436 O O . SER A 1 186 ? -1.234 9.544 8.721 1.00 91.44 186 SER A O 1
ATOM 1438 N N . TRP A 1 187 ? -1.801 7.663 9.825 1.00 93.50 187 TRP A N 1
ATOM 1439 C CA . TRP A 1 187 ? -3.056 8.180 10.362 1.00 93.50 187 TRP A CA 1
ATOM 1440 C C . TRP A 1 187 ? -3.256 7.803 11.831 1.00 93.50 187 TRP A C 1
ATOM 1442 O O . TRP A 1 187 ? -2.791 6.753 12.282 1.00 93.50 187 TRP A O 1
ATOM 1452 N N . THR A 1 188 ? -3.974 8.653 12.568 1.00 93.12 188 THR A N 1
ATOM 1453 C CA . THR A 1 188 ? -4.464 8.387 13.925 1.00 93.12 188 THR A CA 1
ATOM 1454 C C . THR A 1 188 ? -5.927 8.795 14.077 1.00 93.12 188 THR A C 1
ATOM 1456 O O . THR A 1 188 ? -6.382 9.783 13.502 1.00 93.12 188 THR A O 1
ATOM 1459 N N . PHE A 1 189 ? -6.675 8.012 14.846 1.00 91.00 189 PHE A N 1
ATOM 1460 C CA . PHE A 1 189 ? -8.104 8.164 15.072 1.00 91.00 189 PHE A CA 1
ATOM 1461 C C . PHE A 1 189 ? -8.427 7.870 16.535 1.00 91.00 189 PHE A C 1
ATOM 1463 O O . PHE A 1 189 ? -8.057 6.811 17.041 1.00 91.00 189 PHE A O 1
ATOM 1470 N N . ALA A 1 190 ? -9.126 8.779 17.212 1.00 92.06 190 ALA A N 1
ATOM 1471 C CA . ALA A 1 190 ? -9.516 8.592 18.603 1.00 92.06 190 ALA A CA 1
ATOM 1472 C C . ALA A 1 190 ? -11.008 8.263 18.715 1.00 92.06 190 ALA A C 1
ATOM 1474 O O . ALA A 1 190 ? -11.868 8.997 18.221 1.00 92.06 190 ALA A O 1
ATOM 1475 N N . TRP A 1 191 ? -11.319 7.182 19.427 1.00 91.81 191 TRP A N 1
ATOM 1476 C CA . TRP A 1 191 ? -12.687 6.759 19.710 1.00 91.81 191 TRP A CA 1
ATOM 1477 C C . TRP A 1 191 ? -12.865 6.463 21.195 1.00 91.81 191 TRP A C 1
ATOM 1479 O O . TRP A 1 191 ? -12.036 5.797 21.807 1.00 91.81 191 TRP A O 1
ATOM 1489 N N . THR A 1 192 ? -13.956 6.959 21.776 1.00 94.56 192 THR A N 1
ATOM 1490 C CA . THR A 1 192 ? -14.292 6.728 23.186 1.00 94.56 192 THR A CA 1
ATOM 1491 C C . THR A 1 192 ? -15.449 5.727 23.275 1.00 94.56 192 THR A C 1
ATOM 1493 O O . THR A 1 192 ? -16.544 6.061 22.819 1.00 94.56 192 THR A O 1
ATOM 1496 N N . PRO A 1 193 ? -15.254 4.521 23.843 1.00 93.00 193 PRO A N 1
ATOM 1497 C CA . PRO A 1 193 ? -16.327 3.549 24.010 1.00 93.00 193 PRO A CA 1
ATOM 1498 C C . PRO A 1 193 ? -17.357 3.994 25.050 1.00 93.00 193 PRO A C 1
ATOM 1500 O O . PRO A 1 193 ? -17.012 4.501 26.118 1.00 93.00 193 PRO A O 1
ATOM 1503 N N . GLU A 1 194 ? -18.628 3.715 24.771 1.00 93.25 194 GLU A N 1
ATOM 1504 C CA . GLU A 1 194 ? -19.755 4.035 25.660 1.00 93.25 194 GLU A CA 1
ATOM 1505 C C . GLU A 1 194 ? -20.243 2.824 26.474 1.00 93.25 194 GLU A C 1
ATOM 1507 O O . GLU A 1 194 ? -20.942 2.987 27.474 1.00 93.25 194 GLU A O 1
ATOM 1512 N N . ALA A 1 195 ? -19.844 1.611 26.084 1.00 94.56 195 ALA A N 1
ATOM 1513 C CA . ALA A 1 195 ? -20.207 0.371 26.757 1.00 94.56 195 ALA A CA 1
ATOM 1514 C C . ALA A 1 195 ? -19.019 -0.596 26.823 1.00 94.56 195 ALA A C 1
ATOM 1516 O O . ALA A 1 195 ? -18.093 -0.529 26.014 1.00 94.56 195 ALA A O 1
ATOM 1517 N N . SER A 1 196 ? -19.040 -1.480 27.819 1.00 97.19 196 SER A N 1
ATOM 1518 C CA . SER A 1 196 ? -18.071 -2.564 27.942 1.00 97.19 196 SER A CA 1
ATOM 1519 C C . SER A 1 196 ? -18.458 -3.739 27.046 1.00 97.19 196 SER A C 1
ATOM 1521 O O . SER A 1 196 ? -19.629 -3.929 26.705 1.00 97.19 196 SER A O 1
ATOM 1523 N N . GLY A 1 197 ? -17.471 -4.544 26.660 1.00 96.38 197 GLY A N 1
ATOM 1524 C CA . GLY A 1 197 ? -17.679 -5.710 25.806 1.00 96.38 197 GLY A CA 1
ATOM 1525 C C . GLY A 1 197 ? -16.525 -5.983 24.851 1.00 96.38 197 GLY A C 1
ATOM 1526 O O . GLY A 1 197 ? -15.498 -5.310 24.876 1.00 96.38 197 GLY A O 1
ATOM 1527 N N . ALA A 1 198 ? -16.708 -6.991 24.001 1.00 96.31 198 ALA A N 1
ATOM 1528 C CA . ALA A 1 198 ? -15.781 -7.302 22.922 1.00 96.31 198 ALA A CA 1
ATOM 1529 C C . ALA A 1 198 ? -16.127 -6.473 21.681 1.00 96.31 198 ALA A C 1
ATOM 1531 O O . ALA A 1 198 ? -17.272 -6.474 21.226 1.00 96.31 198 ALA A O 1
ATOM 1532 N N . TYR A 1 199 ? -15.125 -5.801 21.124 1.00 94.25 199 TYR A N 1
ATOM 1533 C CA . TYR A 1 199 ? -15.253 -4.933 19.963 1.00 94.25 199 TYR A CA 1
ATOM 1534 C C . TYR A 1 199 ? -14.322 -5.377 18.840 1.00 94.25 199 TYR A C 1
ATOM 1536 O O . TYR A 1 199 ? -13.255 -5.958 19.055 1.00 94.25 199 TYR A O 1
ATOM 1544 N N . GLN A 1 200 ? -14.727 -5.052 17.616 1.00 94.75 200 GLN A N 1
ATOM 1545 C CA . GLN A 1 200 ? -13.907 -5.203 16.428 1.00 94.75 200 GLN A CA 1
ATOM 1546 C C . GLN A 1 200 ? -13.934 -3.896 15.639 1.00 94.75 200 GLN A C 1
ATOM 1548 O O . GLN A 1 200 ? -14.973 -3.520 15.105 1.00 94.75 200 GLN A O 1
ATOM 1553 N N . MET A 1 201 ? -12.783 -3.231 15.547 1.00 94.69 201 MET A N 1
ATOM 1554 C CA . MET A 1 201 ? -12.590 -2.106 14.639 1.00 94.69 201 MET A CA 1
ATOM 1555 C C . MET A 1 201 ? -12.134 -2.643 13.287 1.00 94.69 201 MET A C 1
ATOM 1557 O O . MET A 1 201 ? -11.117 -3.338 13.201 1.00 94.69 201 MET A O 1
ATOM 1561 N N . LYS A 1 202 ? -12.867 -2.296 12.233 1.00 97.06 202 LYS A N 1
ATOM 1562 C CA . LYS A 1 202 ? -12.438 -2.483 10.850 1.00 97.06 202 LYS A CA 1
ATOM 1563 C C . LYS A 1 202 ? -12.026 -1.151 10.253 1.00 97.06 202 LYS A C 1
ATOM 1565 O O . LYS A 1 202 ? -12.700 -0.146 10.456 1.00 97.06 202 LYS A O 1
ATOM 1570 N N . VAL A 1 203 ? -10.945 -1.166 9.485 1.00 97.25 203 VAL A N 1
ATOM 1571 C CA . VAL A 1 203 ? -10.421 0.013 8.797 1.00 97.25 203 VAL A CA 1
ATOM 1572 C C . VAL A 1 203 ? -10.155 -0.332 7.340 1.00 97.25 203 VAL A C 1
ATOM 1574 O O . VAL A 1 203 ? -9.580 -1.381 7.052 1.00 97.25 203 VAL A O 1
ATOM 1577 N N . ARG A 1 204 ? -10.553 0.543 6.417 1.00 97.19 204 ARG A N 1
ATOM 1578 C CA . ARG A 1 204 ? -10.192 0.467 4.992 1.00 97.19 204 ARG A CA 1
ATOM 1579 C C . ARG A 1 204 ? -9.715 1.828 4.502 1.00 97.19 204 ARG A C 1
ATOM 1581 O O . ARG A 1 204 ? -10.192 2.854 4.981 1.00 97.19 204 ARG A O 1
ATOM 1588 N N . SER A 1 205 ? -8.776 1.847 3.569 1.00 96.81 205 SER A N 1
ATOM 1589 C CA . SER A 1 205 ? -8.384 3.068 2.863 1.00 96.81 205 SER A CA 1
ATOM 1590 C C . SER A 1 205 ? -9.167 3.199 1.558 1.00 96.81 205 SER A C 1
ATOM 1592 O O . SER A 1 205 ? -9.699 2.210 1.053 1.00 96.81 205 SER A O 1
ATOM 1594 N N . VAL A 1 206 ? -9.266 4.423 1.033 1.00 96.94 206 VAL A N 1
ATOM 1595 C CA . VAL A 1 206 ? -9.903 4.723 -0.259 1.00 96.94 206 VAL A CA 1
ATOM 1596 C C . VAL A 1 206 ? -8.941 5.531 -1.118 1.00 96.94 206 VAL A C 1
ATOM 1598 O O . VAL A 1 206 ? -8.406 6.540 -0.650 1.00 96.94 206 VAL A O 1
ATOM 1601 N N . ASN A 1 207 ? -8.711 5.092 -2.354 1.00 95.56 207 ASN A N 1
ATOM 1602 C CA . ASN A 1 207 ? -7.839 5.781 -3.303 1.00 95.56 207 ASN A CA 1
ATOM 1603 C C . ASN A 1 207 ? -8.576 6.883 -4.089 1.00 95.56 207 ASN A C 1
ATOM 1605 O O . ASN A 1 207 ? -9.790 7.052 -3.971 1.00 95.56 207 ASN A O 1
ATOM 1609 N N . GLU A 1 208 ? -7.841 7.650 -4.893 1.00 95.38 208 GLU A N 1
ATOM 1610 C CA . GLU A 1 208 ? -8.392 8.766 -5.674 1.00 95.38 208 GLU A CA 1
ATOM 1611 C C . GLU A 1 208 ? -9.386 8.381 -6.779 1.00 95.38 208 GLU A C 1
ATOM 1613 O O . GLU A 1 208 ? -10.157 9.236 -7.211 1.00 95.38 208 GLU A O 1
ATOM 1618 N N . ASP A 1 209 ? -9.425 7.108 -7.173 1.00 94.44 209 ASP A N 1
ATOM 1619 C CA . ASP A 1 209 ? -10.424 6.572 -8.104 1.00 94.44 209 ASP A CA 1
ATOM 1620 C C . ASP A 1 209 ? -11.708 6.117 -7.384 1.00 94.44 209 ASP A C 1
ATOM 1622 O O . ASP A 1 209 ? -12.703 5.776 -8.023 1.00 94.44 209 ASP A O 1
ATOM 1626 N N . GLY A 1 210 ? -11.713 6.150 -6.047 1.00 94.69 210 GLY A N 1
ATOM 1627 C CA . GLY A 1 210 ? -12.827 5.713 -5.211 1.00 94.69 210 GLY A CA 1
ATOM 1628 C C . GLY A 1 210 ? -12.800 4.225 -4.855 1.00 94.69 210 GLY A C 1
ATOM 1629 O O . GLY A 1 210 ? -13.740 3.755 -4.210 1.00 94.69 210 GLY A O 1
ATOM 1630 N N . ASP A 1 211 ? -11.745 3.489 -5.216 1.00 93.56 211 ASP A N 1
ATOM 1631 C CA . ASP A 1 211 ? -11.595 2.093 -4.810 1.00 93.56 211 ASP A CA 1
ATOM 1632 C C . ASP A 1 211 ? -11.240 2.027 -3.323 1.00 93.56 211 ASP A C 1
ATOM 1634 O O . ASP A 1 211 ? -10.324 2.708 -2.854 1.00 93.56 211 ASP A O 1
ATOM 1638 N N . ALA A 1 212 ? -11.953 1.184 -2.579 1.00 95.12 212 ALA A N 1
ATOM 1639 C CA . ALA A 1 212 ? -11.660 0.903 -1.180 1.00 95.12 212 ALA A CA 1
ATOM 1640 C C . ALA A 1 212 ? -10.827 -0.376 -1.036 1.00 95.12 212 ALA A C 1
ATOM 1642 O O . ALA A 1 212 ? -10.880 -1.244 -1.907 1.00 95.12 212 ALA A O 1
ATOM 1643 N N . SER A 1 213 ? -10.105 -0.526 0.083 1.00 93.62 213 SER A N 1
ATOM 1644 C CA . SER A 1 213 ? -9.347 -1.753 0.359 1.00 93.62 213 SER A CA 1
ATOM 1645 C C . SER A 1 213 ? -10.241 -2.991 0.198 1.00 93.62 21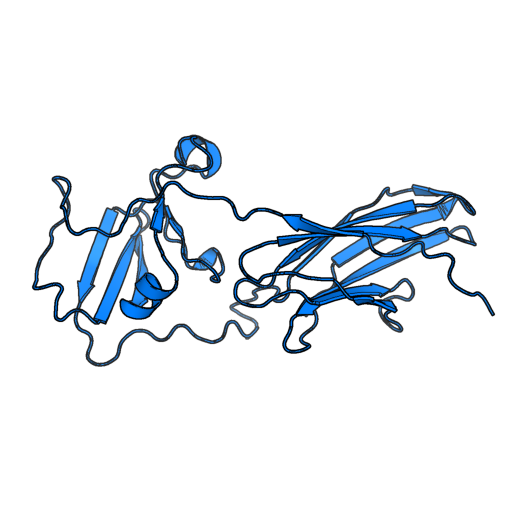3 SER A C 1
ATOM 1647 O O . SER A 1 213 ? -11.296 -3.051 0.842 1.00 93.62 213 SER A O 1
ATOM 1649 N N . PRO A 1 214 ? -9.835 -3.995 -0.603 1.00 90.00 214 PRO A N 1
ATOM 1650 C CA . PRO A 1 214 ? -10.632 -5.205 -0.807 1.00 90.00 214 PRO A CA 1
ATOM 1651 C C . PRO A 1 214 ? -10.762 -6.024 0.482 1.00 90.00 214 PRO A C 1
ATOM 1653 O O . PRO A 1 214 ? -11.797 -6.645 0.727 1.00 90.00 214 PRO A O 1
ATOM 1656 N N . ILE A 1 215 ? -9.739 -5.978 1.344 1.00 89.31 215 ILE A N 1
ATOM 1657 C CA . ILE A 1 215 ? -9.767 -6.538 2.696 1.00 89.31 215 ILE A CA 1
ATOM 1658 C C . ILE A 1 215 ? -9.467 -5.424 3.697 1.00 89.31 215 ILE A C 1
ATOM 1660 O O . ILE A 1 215 ? -8.429 -4.765 3.631 1.00 89.31 215 ILE A O 1
ATOM 1664 N N . ALA A 1 216 ? -10.379 -5.236 4.650 1.00 94.69 216 ALA A N 1
ATOM 1665 C CA . ALA A 1 216 ? -10.192 -4.301 5.749 1.00 94.69 216 ALA A CA 1
ATOM 1666 C C . ALA A 1 216 ? -9.137 -4.811 6.742 1.00 94.69 216 ALA A C 1
ATOM 1668 O O . ALA A 1 216 ? -9.104 -6.000 7.071 1.00 94.69 216 ALA A O 1
ATOM 1669 N N . ALA A 1 217 ? -8.334 -3.900 7.288 1.00 95.75 217 ALA A N 1
ATOM 1670 C CA . ALA A 1 217 ? -7.573 -4.175 8.497 1.00 95.75 217 ALA A CA 1
ATOM 1671 C C . ALA A 1 217 ? -8.541 -4.357 9.670 1.00 95.75 217 ALA A C 1
ATOM 1673 O O . ALA A 1 217 ? -9.531 -3.633 9.784 1.00 95.75 217 ALA A O 1
ATOM 1674 N N . VAL A 1 218 ? -8.255 -5.320 10.542 1.00 96.12 218 VAL A N 1
ATOM 1675 C CA . VAL A 1 218 ? -9.126 -5.671 11.664 1.00 96.12 218 VAL A CA 1
ATOM 1676 C C . VAL A 1 218 ? -8.325 -5.652 12.957 1.00 96.12 218 VAL A C 1
ATOM 1678 O O . VAL A 1 218 ? -7.336 -6.371 13.078 1.00 96.12 218 VAL A O 1
ATOM 1681 N N . HIS A 1 219 ? -8.787 -4.878 13.938 1.00 96.25 219 HIS A N 1
ATOM 1682 C CA . HIS A 1 219 ? -8.265 -4.883 15.304 1.00 96.25 219 HIS A CA 1
ATOM 1683 C C . HIS A 1 219 ? -9.379 -5.294 16.266 1.00 96.25 219 HIS A C 1
ATOM 1685 O O . HIS A 1 219 ? -10.417 -4.638 16.342 1.00 96.25 219 HIS A O 1
ATOM 1691 N N . THR A 1 220 ? -9.188 -6.407 16.973 1.00 96.75 220 THR A N 1
ATOM 1692 C CA . THR A 1 220 ? -10.149 -6.918 17.965 1.00 96.75 220 THR A CA 1
ATOM 1693 C C . THR A 1 220 ? -9.621 -6.628 19.362 1.00 96.75 220 THR A C 1
ATOM 1695 O O . THR A 1 220 ? -8.445 -6.866 19.632 1.00 96.75 220 THR A O 1
ATOM 1698 N N . PHE A 1 221 ? -10.477 -6.108 20.235 1.00 96.44 221 PHE A N 1
ATOM 1699 C CA . PHE A 1 221 ? -10.104 -5.637 21.567 1.00 96.44 221 PHE A CA 1
ATOM 1700 C C . PHE A 1 221 ? -11.292 -5.742 22.531 1.00 96.44 221 PHE A C 1
ATOM 1702 O O . PHE A 1 221 ? -12.439 -5.885 22.104 1.00 96.44 221 PHE A O 1
ATOM 1709 N N . GLU A 1 222 ? -11.027 -5.673 23.832 1.00 97.94 222 GLU A N 1
ATOM 1710 C CA . GLU A 1 222 ? -12.075 -5.609 24.856 1.00 97.94 222 GLU A CA 1
ATOM 1711 C C . GLU A 1 222 ? -12.163 -4.219 25.477 1.00 97.94 222 GLU A C 1
ATOM 1713 O O . GLU A 1 222 ? -11.165 -3.516 25.593 1.00 97.94 222 GLU A O 1
ATOM 1718 N N . VAL A 1 223 ? -13.354 -3.822 25.910 1.00 97.69 223 VAL A N 1
ATOM 1719 C CA . VAL A 1 223 ? -13.586 -2.616 26.709 1.00 97.69 223 VAL A CA 1
ATOM 1720 C C . VAL A 1 223 ? -14.108 -3.031 28.077 1.00 97.69 223 VAL A C 1
ATOM 1722 O O . VAL A 1 223 ? -15.076 -3.792 28.163 1.00 97.69 223 VAL A O 1
ATOM 1725 N N . LEU A 1 224 ? -13.472 -2.508 29.128 1.00 96.62 224 LEU A N 1
ATOM 1726 C CA . LEU A 1 224 ? -13.828 -2.717 30.534 1.00 96.62 224 LEU A CA 1
ATOM 1727 C C . LEU A 1 224 ? -14.752 -1.626 31.078 1.00 96.62 224 LEU A C 1
ATOM 1729 O O . LEU A 1 224 ? -14.524 -0.435 30.756 1.00 96.62 224 LEU A O 1
#

pLDDT: mean 82.87, std 19.42, range [26.83, 97.94]

Secondary structure (DSSP, 8-state):
-----EEEEEEEEEPP--B----------TT----S-GGG--EEEEEETTS-EEEEEHHHHHHTT-EEESEETTEEHHHHHSSS-EEE-TTS-GGG--BSEEEEEEE--SSPPP-------SSS---SSEEEEE--SEE-TTS-EEEEEEEEBTTB-EEEEEEESSTTSS-EEEE-SS--SSSEEEEEEEE--SS-EEEEEEEEEEETTSPBPSS-EEEEEEE-

Radius of gyration: 22.01 Å; chains: 1; bounding box: 63×34×62 Å

Organism: NCBI:txid2707299

Foldseek 3Di:
DDDDPWDAKDKDWDAFFDFPDPDPDPDDDPQADDDDDPVQFQKKWWAAPVRDIAMAGPVQQVVQVKGWGQDIPNHGVCVVVVARTWIDGFLDDCVRIGTRTRYMDTHRDPDGDDDDDQDPPVPRDDQAFDKAKDWDQEAEAQDKTKIKIKTAGRQWWFFWKWKDFPPPPDTDIHGDDDTHRRTMMIMMIIGHHNDWDKIKMWMWIATPVGDIGPGTHIDIHTYD

InterPro domains:
  IPR000572 Oxidoreductase, molybdopterin-binding domain [PF00174] (40-111)
  IPR014756 Immunoglobulin E-set [SSF81296] (142-215)
  IPR036374 Oxidoreductase, molybdopterin-binding domain superfamily [G3DSA:3.90.420.10] (20-132)
  IPR036374 Oxidoreductase, molybdopterin-binding domain superfamily [SSF56524] (37-131)

Sequence (224 aa):
MEKERAEGLAARAEEAVEGATARVAAEGGDGAAVVSDPEKCNTVTFVGADGMEQSFPLDFLLERGAIVANRVNGEDIMSVMGATNQLWVPGLPAKYFVRDIREIRFTNEEVPPVIGPFVDDGHDYTNRPNVAAKAEYVGRVGEPMEFSGWAHDFDKRIIAVEFSLDNGEHWTRYDLGDTTADRWVSWTFAWTPEASGAYQMKVRSVNEDGDASPIAAVHTFEVL